Protein AF-A0AA38Q141-F1 (afdb_monomer_lite)

Organism: NCBI:txid2804962

Secondary structure (DSSP, 8-state):
--TT-TT-------GGGSSS---S---EEEEES-SSHHHHHHHHTTTTSS-S--SS--EEEEE--HHHHHHHHHHHHHTS-GGG---GGGGGS-PPPHHHHHHHH-S-HHHHHHHHHT--SSPPPP-SHHHHHSPPPP-SS--STTTSPPPPPP------TTTT------GGGSPPHHHHHHHHHHHHHHHHHHHHH---HHHHTS-GGGTS-HHHHHHHHHSTTT--SHHHHGGG--TTSTT-HHHHHHHHHHHHHHHHHHHTT--TTTT--S--TTHHHHHHHHHS---------------PPP--------PPPPP------PPPP-PPP---------------------

Structure (mmCIF, N/CA/C/O backbone):
data_AF-A0AA38Q141-F1
#
_entry.id   AF-A0AA38Q141-F1
#
loop_
_atom_site.group_PDB
_atom_site.id
_atom_site.type_symbol
_atom_site.label_atom_id
_atom_site.label_alt_id
_atom_site.label_comp_id
_atom_site.label_asym_id
_atom_site.label_entity_id
_atom_site.label_seq_id
_atom_site.pdbx_PDB_ins_code
_atom_site.Cartn_x
_atom_site.Cartn_y
_atom_site.Cartn_z
_atom_site.occupancy
_atom_site.B_iso_or_equiv
_atom_site.auth_seq_id
_atom_site.auth_comp_id
_atom_site.auth_asym_id
_atom_site.auth_atom_id
_atom_site.pdbx_PDB_model_num
ATOM 1 N N . MET A 1 1 ? 7.081 18.860 3.296 1.00 59.88 1 MET A N 1
ATOM 2 C CA . MET A 1 1 ? 6.853 18.190 4.596 1.00 59.88 1 MET A CA 1
ATOM 3 C C . MET A 1 1 ? 7.710 16.936 4.759 1.00 59.88 1 MET A C 1
ATOM 5 O O . MET A 1 1 ? 8.388 16.841 5.767 1.00 59.88 1 MET A O 1
ATOM 9 N N . PHE A 1 2 ? 7.751 16.024 3.779 1.00 71.12 2 PHE A N 1
ATOM 10 C CA . PHE A 1 2 ? 8.511 14.764 3.886 1.00 71.12 2 PHE A CA 1
ATOM 11 C C . PHE A 1 2 ? 10.041 14.909 3.833 1.00 71.12 2 PHE A C 1
ATOM 13 O O . PHE A 1 2 ? 10.730 14.247 4.592 1.00 71.12 2 PHE A O 1
ATOM 20 N N . VAL A 1 3 ? 10.573 15.820 3.007 1.00 75.12 3 VAL A N 1
ATOM 21 C CA . VAL A 1 3 ? 12.029 15.958 2.766 1.00 75.12 3 VAL A CA 1
ATOM 22 C C . VAL A 1 3 ? 12.849 16.235 4.038 1.00 75.12 3 VAL A C 1
ATOM 24 O O . VAL A 1 3 ? 13.997 15.818 4.117 1.00 75.12 3 VAL A O 1
ATOM 27 N N . ASN A 1 4 ? 12.259 16.894 5.041 1.00 76.25 4 ASN A N 1
ATOM 28 C CA . ASN A 1 4 ? 12.950 17.275 6.280 1.00 76.25 4 ASN A CA 1
ATOM 29 C C . ASN A 1 4 ? 12.487 16.463 7.500 1.00 76.25 4 ASN A C 1
ATOM 31 O O . ASN A 1 4 ? 12.814 16.827 8.627 1.00 76.25 4 ASN A O 1
ATOM 35 N N . ASN A 1 5 ? 11.677 15.418 7.305 1.00 76.44 5 ASN A N 1
ATOM 36 C CA . ASN A 1 5 ? 11.140 14.633 8.408 1.00 76.44 5 ASN A CA 1
ATOM 37 C C . ASN A 1 5 ? 11.958 13.353 8.599 1.00 76.44 5 ASN A C 1
ATOM 39 O O . ASN A 1 5 ? 11.706 12.352 7.935 1.00 76.44 5 ASN A O 1
ATOM 43 N N . THR A 1 6 ? 12.902 13.382 9.540 1.00 79.38 6 THR A N 1
ATOM 44 C CA . THR A 1 6 ? 13.715 12.214 9.919 1.00 79.38 6 THR A CA 1
ATOM 45 C C . THR A 1 6 ? 12.889 11.062 10.490 1.00 79.38 6 THR A C 1
ATOM 47 O O . THR A 1 6 ? 13.346 9.923 10.476 1.00 79.38 6 THR A O 1
ATOM 50 N N . ASP A 1 7 ? 11.670 11.339 10.963 1.00 76.50 7 ASP A N 1
ATOM 51 C CA . ASP A 1 7 ? 10.763 10.335 11.523 1.00 76.50 7 ASP A CA 1
ATOM 52 C C . ASP A 1 7 ? 9.964 9.607 10.417 1.00 76.50 7 ASP A C 1
ATOM 54 O O . ASP A 1 7 ? 9.313 8.597 10.683 1.00 76.50 7 ASP A O 1
ATOM 58 N N . CYS A 1 8 ? 9.991 10.094 9.167 1.00 78.56 8 CYS A N 1
ATOM 59 C CA . CYS A 1 8 ? 9.288 9.483 8.038 1.00 78.56 8 CYS A CA 1
ATOM 60 C C . CYS A 1 8 ? 10.265 8.742 7.120 1.00 78.56 8 CYS A C 1
ATOM 62 O O . CYS A 1 8 ? 10.932 9.344 6.284 1.00 78.56 8 CYS A O 1
ATOM 64 N N . GLN A 1 9 ? 10.319 7.419 7.268 1.00 85.75 9 GLN A N 1
ATOM 65 C CA . GLN A 1 9 ? 11.196 6.553 6.471 1.00 85.75 9 GLN A CA 1
ATOM 66 C C . GLN A 1 9 ? 10.533 6.038 5.186 1.00 85.75 9 GLN A C 1
ATOM 68 O O . GLN A 1 9 ? 11.222 5.727 4.221 1.00 85.75 9 GLN A O 1
ATOM 73 N N . ILE A 1 10 ? 9.200 5.926 5.168 1.00 90.38 10 ILE A N 1
ATOM 74 C CA . ILE A 1 10 ? 8.448 5.316 4.065 1.00 90.38 10 ILE A CA 1
ATOM 75 C C . ILE A 1 10 ? 7.313 6.247 3.649 1.00 90.38 10 ILE A C 1
ATOM 77 O O . ILE A 1 10 ? 6.470 6.623 4.465 1.00 90.38 10 ILE A O 1
ATOM 81 N N . LEU A 1 11 ? 7.266 6.566 2.355 1.00 89.81 11 LEU A N 1
ATOM 82 C CA . LEU A 1 11 ? 6.165 7.281 1.720 1.00 89.81 11 LEU A CA 1
ATOM 83 C C . LEU A 1 11 ? 5.392 6.317 0.820 1.00 89.81 11 LEU A C 1
ATOM 85 O O . LEU A 1 11 ? 5.905 5.854 -0.196 1.00 89.81 11 LEU A O 1
ATOM 89 N N . ILE A 1 12 ? 4.140 6.043 1.180 1.00 91.81 12 ILE A N 1
ATOM 90 C CA . ILE A 1 12 ? 3.216 5.280 0.338 1.00 91.81 12 ILE A CA 1
ATOM 91 C C . ILE A 1 12 ? 2.379 6.286 -0.441 1.00 91.81 12 ILE A C 1
ATOM 93 O O . ILE A 1 12 ? 1.756 7.168 0.151 1.00 91.81 12 ILE A O 1
ATOM 97 N N . SER A 1 13 ? 2.374 6.169 -1.765 1.00 90.62 13 SER A N 1
ATOM 98 C CA . SER A 1 13 ? 1.668 7.114 -2.624 1.00 90.62 13 SER A CA 1
ATOM 99 C C . SER A 1 13 ? 1.008 6.441 -3.816 1.00 90.62 13 SER A C 1
ATOM 101 O O . SER A 1 13 ? 1.425 5.369 -4.249 1.00 90.62 13 SER A O 1
ATOM 103 N N . THR A 1 14 ? -0.044 7.082 -4.319 1.00 89.75 14 THR A N 1
ATOM 104 C CA . THR A 1 14 ? -0.657 6.765 -5.609 1.00 89.75 14 THR A CA 1
ATOM 105 C C . THR A 1 14 ? -0.008 7.596 -6.715 1.00 89.75 14 THR A C 1
ATOM 107 O O . THR A 1 14 ? 0.845 8.454 -6.470 1.00 89.75 14 THR A O 1
ATOM 110 N N . ASP A 1 15 ? -0.477 7.390 -7.941 1.00 83.50 15 ASP A N 1
ATOM 111 C CA . ASP A 1 15 ? -0.057 8.084 -9.156 1.00 83.50 15 ASP A CA 1
ATOM 112 C C . ASP A 1 15 ? 0.011 9.610 -9.043 1.00 83.50 15 ASP A C 1
ATOM 114 O O . ASP A 1 15 ? 0.851 10.244 -9.679 1.00 83.50 15 ASP A O 1
ATOM 118 N N . ALA A 1 16 ? -0.807 10.197 -8.168 1.00 84.12 16 ALA A N 1
ATOM 119 C CA . ALA A 1 16 ? -0.845 11.633 -7.933 1.00 84.12 16 ALA A CA 1
ATOM 120 C C . ALA A 1 16 ? 0.499 12.219 -7.461 1.00 84.12 16 ALA A C 1
ATOM 122 O O . ALA A 1 16 ? 0.776 13.383 -7.738 1.00 84.12 16 ALA A O 1
ATOM 123 N N . LEU A 1 17 ? 1.347 11.438 -6.776 1.00 82.50 17 LEU A N 1
ATOM 124 C CA . LEU A 1 17 ? 2.661 11.909 -6.317 1.00 82.50 17 LEU A CA 1
ATOM 125 C C . LEU A 1 17 ? 3.823 11.490 -7.231 1.00 82.50 17 LEU A C 1
ATOM 127 O O . LEU A 1 17 ? 4.957 11.894 -6.959 1.00 82.50 17 LEU A O 1
ATOM 131 N N . LYS A 1 18 ? 3.562 10.748 -8.323 1.00 76.56 18 LYS A N 1
ATOM 132 C CA . LYS A 1 18 ? 4.593 10.317 -9.291 1.00 76.56 18 LYS A CA 1
ATOM 133 C C . LYS A 1 18 ? 5.248 11.490 -10.022 1.00 76.56 18 LYS A C 1
ATOM 135 O O . LYS A 1 18 ? 6.416 11.404 -10.410 1.00 76.56 18 LYS A O 1
ATOM 140 N N . VAL A 1 19 ? 4.507 12.578 -10.233 1.00 81.31 19 VAL A N 1
ATOM 141 C CA . VAL A 1 19 ? 4.944 13.764 -10.982 1.00 81.31 19 VAL A CA 1
ATOM 142 C C . VAL A 1 19 ? 5.080 14.976 -10.060 1.00 81.31 19 VAL A C 1
ATOM 144 O O . VAL A 1 19 ? 4.339 15.127 -9.097 1.00 81.31 19 VAL A O 1
ATOM 147 N N . GLY A 1 20 ? 6.061 15.840 -10.331 1.00 83.38 20 GLY A N 1
ATOM 148 C CA . GLY A 1 20 ? 6.248 17.102 -9.600 1.00 83.38 20 GLY A CA 1
ATOM 149 C C . GLY A 1 20 ? 6.970 17.012 -8.250 1.00 83.38 20 GLY A C 1
ATOM 150 O O . GLY A 1 20 ? 7.357 18.050 -7.723 1.00 83.38 20 GLY A O 1
ATOM 151 N N . ASN A 1 21 ? 7.227 15.812 -7.720 1.00 85.88 21 ASN A N 1
ATOM 152 C CA . ASN A 1 21 ? 8.019 15.639 -6.500 1.00 85.88 21 ASN A CA 1
ATOM 153 C C . ASN A 1 21 ? 9.457 15.219 -6.822 1.00 85.88 21 ASN A C 1
ATOM 155 O O . ASN A 1 21 ? 9.693 14.256 -7.558 1.00 85.88 21 ASN A O 1
ATOM 159 N N . ASP A 1 22 ? 10.419 15.944 -6.256 1.00 86.56 22 ASP A N 1
ATOM 160 C CA . ASP A 1 22 ? 11.843 15.633 -6.348 1.00 86.56 22 ASP A CA 1
ATOM 161 C C . ASP A 1 22 ? 12.394 15.329 -4.953 1.00 86.56 22 ASP A C 1
ATOM 163 O O . ASP A 1 22 ? 12.720 16.229 -4.176 1.00 86.56 22 ASP A O 1
ATOM 167 N N . PHE A 1 23 ? 12.437 14.042 -4.613 1.00 87.69 23 PHE A N 1
ATOM 168 C CA . PHE A 1 23 ? 13.005 13.574 -3.356 1.00 87.69 23 PHE A CA 1
ATOM 169 C C . PHE A 1 23 ? 14.499 13.289 -3.563 1.00 87.69 23 PHE A C 1
ATOM 171 O O . PHE A 1 23 ? 14.845 12.415 -4.356 1.00 87.69 23 PHE A O 1
ATOM 178 N N . PRO A 1 24 ? 15.400 14.020 -2.885 1.00 82.44 24 PRO A N 1
ATOM 179 C CA . PRO A 1 24 ? 16.832 13.939 -3.164 1.00 82.44 24 PRO A CA 1
ATOM 180 C C . PRO A 1 24 ? 17.485 12.621 -2.724 1.00 82.44 24 PRO A C 1
ATOM 182 O O . PRO A 1 24 ? 18.451 12.186 -3.346 1.00 82.44 24 PRO A O 1
ATOM 185 N N . ASN A 1 25 ? 16.956 12.002 -1.667 1.00 85.69 25 ASN A N 1
ATOM 186 C CA . ASN A 1 25 ? 17.578 10.890 -0.947 1.00 85.69 25 ASN A CA 1
ATOM 187 C C . ASN A 1 25 ? 16.616 9.696 -0.902 1.00 85.69 25 ASN A C 1
ATOM 189 O O . ASN A 1 25 ? 16.115 9.336 0.159 1.00 85.69 25 ASN A O 1
ATOM 193 N N . VAL A 1 26 ? 16.273 9.157 -2.071 1.00 90.81 26 VAL A N 1
ATOM 194 C CA . VAL A 1 26 ? 15.462 7.937 -2.169 1.00 90.81 26 VAL A CA 1
ATOM 195 C C . VAL A 1 26 ? 16.393 6.774 -2.457 1.00 90.81 26 VAL A C 1
ATOM 197 O O . VAL A 1 26 ? 16.977 6.716 -3.540 1.00 90.81 26 VAL A O 1
ATOM 200 N N . ASP A 1 27 ? 16.520 5.866 -1.495 1.00 91.69 27 ASP A N 1
ATOM 201 C CA . ASP A 1 27 ? 17.303 4.642 -1.661 1.00 91.69 27 ASP A CA 1
ATOM 202 C C . ASP A 1 27 ? 16.502 3.597 -2.437 1.00 91.69 27 ASP A C 1
ATOM 204 O O . ASP A 1 27 ? 16.951 3.108 -3.468 1.00 91.69 27 ASP A O 1
ATOM 208 N N . ASP A 1 28 ? 15.274 3.322 -1.999 1.00 93.56 28 ASP A N 1
ATOM 209 C CA . ASP A 1 28 ? 14.426 2.290 -2.586 1.00 93.56 28 ASP A CA 1
ATOM 210 C C . ASP A 1 28 ? 13.121 2.877 -3.128 1.00 93.56 28 ASP A C 1
ATOM 212 O O . ASP A 1 28 ? 12.386 3.578 -2.428 1.00 93.56 28 ASP A O 1
ATOM 216 N N . VAL A 1 29 ? 12.788 2.525 -4.369 1.00 95.12 29 VAL A N 1
ATOM 217 C CA . VAL A 1 29 ? 11.457 2.736 -4.944 1.00 95.12 29 VAL A CA 1
ATOM 218 C C . VAL A 1 29 ? 10.780 1.386 -5.109 1.00 95.12 29 VAL A C 1
ATOM 220 O O . VAL A 1 29 ? 11.260 0.529 -5.847 1.00 95.12 29 VAL A O 1
ATOM 223 N N . ILE A 1 30 ? 9.638 1.207 -4.449 1.00 96.31 30 ILE A N 1
ATOM 224 C CA . ILE A 1 30 ? 8.818 0.001 -4.571 1.00 96.31 30 ILE A CA 1
ATOM 225 C C . ILE A 1 30 ? 7.622 0.305 -5.470 1.00 96.31 30 ILE A C 1
ATOM 227 O O . ILE A 1 30 ? 6.795 1.156 -5.146 1.00 96.31 30 ILE A O 1
ATOM 231 N N . ILE A 1 31 ? 7.519 -0.414 -6.587 1.00 96.00 31 ILE A N 1
ATOM 232 C CA . ILE A 1 31 ? 6.462 -0.247 -7.585 1.00 96.00 31 ILE A CA 1
ATOM 233 C C . ILE A 1 31 ? 5.564 -1.482 -7.550 1.00 96.00 31 ILE A C 1
ATOM 235 O O . ILE A 1 31 ? 6.003 -2.609 -7.797 1.00 96.00 31 ILE A O 1
ATOM 239 N N . LEU A 1 32 ? 4.288 -1.272 -7.232 1.00 95.00 32 LEU A N 1
ATOM 240 C CA . LEU A 1 32 ? 3.290 -2.336 -7.184 1.00 95.00 32 LEU A CA 1
ATOM 241 C C . LEU A 1 32 ? 2.513 -2.363 -8.499 1.00 95.00 32 LEU A C 1
ATOM 243 O O . LEU A 1 32 ? 1.787 -1.419 -8.790 1.00 95.00 32 LEU A O 1
ATOM 247 N N . ASN A 1 33 ? 2.631 -3.460 -9.254 1.00 90.50 33 ASN A N 1
ATOM 248 C CA . ASN A 1 33 ? 1.905 -3.684 -10.510 1.00 90.50 33 ASN A CA 1
ATOM 249 C C . ASN A 1 33 ? 1.995 -2.510 -11.516 1.00 90.50 33 ASN A C 1
ATOM 251 O O . ASN A 1 33 ? 0.957 -1.949 -11.866 1.00 90.50 33 ASN A O 1
ATOM 255 N N . PRO A 1 34 ? 3.197 -2.139 -11.998 1.00 94.25 34 PRO A N 1
ATOM 256 C CA . PRO A 1 34 ? 3.325 -1.110 -13.032 1.00 94.25 34 PRO A CA 1
ATOM 257 C C . PRO A 1 34 ? 2.523 -1.476 -14.289 1.00 94.25 34 PRO A C 1
ATOM 259 O O . PRO A 1 34 ? 2.480 -2.644 -14.688 1.00 94.25 34 PRO A O 1
ATOM 262 N N . GLU A 1 35 ? 1.887 -0.480 -14.908 1.00 92.31 35 GLU A N 1
ATOM 263 C CA . GLU A 1 35 ? 1.029 -0.679 -16.083 1.00 92.31 35 GLU A CA 1
ATOM 264 C C . GLU A 1 35 ? 1.830 -0.660 -17.389 1.00 92.31 35 GLU A C 1
ATOM 266 O O . GLU A 1 35 ? 1.487 -1.359 -18.348 1.00 92.31 35 GLU A O 1
ATOM 271 N N . SER A 1 36 ? 2.922 0.108 -17.413 1.00 94.62 36 SER A N 1
ATOM 272 C CA . SER A 1 36 ? 3.773 0.299 -18.583 1.00 94.62 36 SER A CA 1
ATOM 273 C C . SER A 1 36 ? 5.275 0.223 -18.256 1.00 94.62 36 SER A C 1
ATOM 275 O O . SER A 1 36 ? 5.682 0.427 -17.110 1.00 94.62 36 SER A O 1
ATOM 277 N N . PRO A 1 37 ? 6.139 -0.023 -19.257 1.00 96.62 37 PRO A N 1
ATOM 278 C CA . PRO A 1 37 ? 7.589 0.121 -19.103 1.00 96.62 37 PRO A CA 1
ATOM 279 C C . PRO A 1 37 ? 8.012 1.535 -18.688 1.00 96.62 37 PRO A C 1
ATOM 281 O O . PRO A 1 37 ? 8.980 1.706 -17.949 1.00 96.62 37 PRO A O 1
ATOM 284 N N . GLU A 1 38 ? 7.270 2.552 -19.129 1.00 95.44 38 GLU A N 1
ATOM 285 C CA . GLU A 1 38 ? 7.546 3.943 -18.777 1.00 95.44 38 GLU A CA 1
ATOM 286 C C . GLU A 1 38 ? 7.259 4.233 -17.304 1.00 95.44 38 GLU A C 1
ATOM 288 O O . GLU A 1 38 ? 8.041 4.928 -16.665 1.00 95.44 38 GLU A O 1
ATOM 293 N N . ASP A 1 39 ? 6.223 3.622 -16.722 1.00 93.62 39 ASP A N 1
ATOM 294 C CA . ASP A 1 39 ? 5.985 3.669 -15.276 1.00 93.62 39 ASP A CA 1
ATOM 295 C C . ASP A 1 39 ? 7.186 3.131 -14.491 1.00 93.62 39 ASP A C 1
ATOM 297 O O . ASP A 1 39 ? 7.620 3.748 -13.515 1.00 93.62 39 ASP A O 1
ATOM 301 N N . VAL A 1 40 ? 7.743 1.994 -14.928 1.00 95.75 40 VAL A N 1
ATOM 302 C CA . VAL A 1 40 ? 8.928 1.383 -14.306 1.00 95.75 40 VAL A CA 1
ATOM 303 C C . VAL A 1 40 ? 10.113 2.341 -14.367 1.00 95.75 40 VAL A C 1
ATOM 305 O O . VAL A 1 40 ? 10.765 2.571 -13.348 1.00 95.75 40 VAL A O 1
ATOM 308 N N . LEU A 1 41 ? 10.367 2.934 -15.535 1.00 94.75 41 LEU A N 1
ATOM 309 C CA . LEU A 1 41 ? 11.485 3.850 -15.739 1.00 94.75 41 LEU A CA 1
ATOM 310 C C . LEU A 1 41 ? 11.304 5.161 -14.957 1.00 94.75 41 LEU A C 1
ATOM 312 O O . LEU A 1 41 ? 12.207 5.593 -14.241 1.00 94.75 41 LEU A O 1
ATOM 316 N N . GLN A 1 42 ? 10.131 5.784 -15.052 1.00 92.50 42 GLN A N 1
ATOM 317 C CA . GLN A 1 42 ? 9.842 7.084 -14.453 1.00 92.50 42 GLN A CA 1
ATOM 318 C C . GLN A 1 42 ? 9.809 7.019 -12.922 1.00 92.50 42 GLN A C 1
ATOM 320 O O . GLN A 1 42 ? 10.313 7.930 -12.257 1.00 92.50 42 GLN A O 1
ATOM 325 N N . MET A 1 43 ? 9.217 5.963 -12.353 1.00 94.12 43 MET A N 1
ATOM 326 C CA . MET A 1 43 ? 9.208 5.760 -10.904 1.00 94.12 43 MET A CA 1
ATOM 327 C C . MET A 1 43 ? 10.553 5.240 -10.408 1.00 94.12 43 MET A C 1
ATOM 329 O O . MET A 1 43 ? 11.080 5.782 -9.440 1.00 94.12 43 MET A O 1
ATOM 333 N N . GLY A 1 44 ? 11.150 4.256 -11.083 1.00 94.62 44 GLY A N 1
ATOM 334 C CA . GLY A 1 44 ? 12.454 3.707 -10.710 1.00 94.62 44 GLY A CA 1
ATOM 335 C C . GLY A 1 44 ? 13.561 4.763 -10.722 1.00 94.62 44 GLY A C 1
ATOM 336 O O . GLY A 1 44 ? 14.346 4.839 -9.781 1.00 94.62 44 GLY A O 1
ATOM 337 N N . GLY A 1 45 ? 13.546 5.672 -11.704 1.00 92.69 45 GLY A N 1
ATOM 338 C CA . GLY A 1 45 ? 14.464 6.814 -11.809 1.00 92.69 45 GLY A CA 1
ATOM 339 C C . GLY A 1 45 ? 14.278 7.909 -10.746 1.00 92.69 45 GLY A C 1
ATOM 340 O O . GLY A 1 45 ? 14.873 8.990 -10.837 1.00 92.69 45 GLY A O 1
ATOM 341 N N . ARG A 1 46 ? 13.419 7.690 -9.743 1.00 91.56 46 ARG A N 1
ATOM 342 C CA . ARG A 1 46 ? 13.366 8.520 -8.531 1.00 91.56 46 ARG A CA 1
ATOM 343 C C . ARG A 1 46 ? 14.404 8.090 -7.500 1.00 91.56 46 ARG A C 1
ATOM 345 O O . ARG A 1 46 ? 14.824 8.938 -6.717 1.00 91.56 46 ARG A O 1
ATOM 352 N N . ALA A 1 47 ? 14.831 6.829 -7.518 1.00 92.88 47 ALA A N 1
ATOM 353 C CA . ALA A 1 47 ? 15.898 6.353 -6.653 1.00 92.88 47 ALA A CA 1
ATOM 354 C C . ALA A 1 47 ? 17.241 6.984 -7.069 1.00 92.88 47 ALA A C 1
ATOM 356 O O . ALA A 1 47 ? 17.523 7.126 -8.258 1.00 92.88 47 ALA A O 1
ATOM 357 N N . GLY A 1 48 ? 18.077 7.366 -6.102 1.00 89.12 48 GLY A N 1
ATOM 358 C CA . GLY A 1 48 ? 19.483 7.687 -6.371 1.00 89.12 48 GLY A CA 1
ATOM 359 C C . GLY A 1 48 ? 19.797 9.031 -7.033 1.00 89.12 48 GLY A C 1
ATOM 360 O O . GLY A 1 48 ? 20.877 9.178 -7.593 1.00 89.12 48 GLY A O 1
ATOM 361 N N . ARG A 1 49 ? 18.903 10.028 -6.992 1.00 87.06 49 ARG A N 1
ATOM 362 C CA . ARG A 1 49 ? 19.107 11.296 -7.726 1.00 87.06 49 ARG A CA 1
ATOM 363 C C . ARG A 1 49 ? 20.281 12.157 -7.252 1.00 87.06 49 ARG A C 1
ATOM 365 O O . ARG A 1 49 ? 20.878 12.835 -8.083 1.00 87.06 49 ARG A O 1
ATOM 372 N N . LYS A 1 50 ? 20.575 12.208 -5.944 1.00 77.81 50 LYS A N 1
ATOM 373 C CA . LYS A 1 50 ? 21.593 13.133 -5.394 1.00 77.81 50 LYS A CA 1
ATOM 374 C C . LYS A 1 50 ? 22.788 12.482 -4.705 1.00 77.81 50 LYS A C 1
ATOM 376 O O . LYS A 1 50 ? 23.730 13.206 -4.389 1.00 77.81 50 LYS A O 1
ATOM 381 N N . GLN A 1 51 ? 22.782 11.174 -4.452 1.00 67.12 51 GLN A N 1
ATOM 382 C CA . GLN A 1 51 ? 23.881 10.531 -3.729 1.00 67.12 51 GLN A CA 1
ATOM 383 C C . GLN A 1 51 ? 24.811 9.744 -4.658 1.00 67.12 51 GLN A C 1
ATOM 385 O O . GLN A 1 51 ? 24.335 8.898 -5.416 1.00 67.12 51 GLN A O 1
ATOM 390 N N . PRO A 1 52 ? 26.138 9.962 -4.569 1.00 60.47 52 PRO A N 1
ATOM 391 C CA . PRO A 1 52 ? 27.106 9.051 -5.153 1.00 60.47 52 PRO A CA 1
ATOM 392 C C . PRO A 1 52 ? 27.092 7.744 -4.349 1.00 60.47 52 PRO A C 1
ATOM 394 O O . PRO A 1 52 ? 27.629 7.672 -3.250 1.00 60.47 52 PRO A O 1
ATOM 397 N N . TYR A 1 53 ? 26.421 6.741 -4.913 1.00 64.88 53 TYR A N 1
ATOM 398 C CA . TYR A 1 53 ? 26.571 5.301 -4.674 1.00 64.88 53 TYR A CA 1
ATOM 399 C C . TYR A 1 53 ? 26.878 4.882 -3.224 1.00 64.88 53 TYR A C 1
ATOM 401 O O . TYR A 1 53 ? 28.021 4.594 -2.865 1.00 64.88 53 TYR A O 1
ATOM 409 N N . SER A 1 54 ? 25.835 4.758 -2.403 1.00 65.69 54 SER A N 1
ATOM 410 C CA . SER A 1 54 ? 25.858 3.872 -1.235 1.00 65.69 54 SER A CA 1
ATOM 411 C C . SER A 1 54 ? 26.060 2.411 -1.681 1.00 65.69 54 SER A C 1
ATOM 413 O O . SER A 1 54 ? 25.807 2.056 -2.833 1.00 65.69 54 SER A O 1
ATOM 415 N N . ASN A 1 55 ? 26.570 1.547 -0.795 1.00 72.94 55 ASN A N 1
ATOM 416 C CA . ASN A 1 55 ? 26.559 0.095 -0.997 1.00 72.94 55 ASN A CA 1
ATOM 417 C C . ASN A 1 55 ? 25.671 -0.546 0.087 1.00 72.94 55 ASN A C 1
ATOM 419 O O . ASN A 1 55 ? 26.064 -0.502 1.256 1.00 72.94 55 ASN A O 1
ATOM 423 N N . PRO A 1 56 ? 24.514 -1.140 -0.264 1.00 78.38 56 PRO A N 1
ATOM 424 C CA . PRO A 1 56 ? 23.976 -1.278 -1.621 1.00 78.38 56 PRO A CA 1
ATOM 425 C C . PRO A 1 56 ? 23.523 0.068 -2.204 1.00 78.38 56 PRO A C 1
ATOM 427 O O . PRO A 1 56 ? 23.132 0.966 -1.465 1.00 78.38 56 PRO A O 1
ATOM 430 N N . GLY A 1 57 ? 23.619 0.196 -3.530 1.00 85.75 57 GLY A N 1
ATOM 431 C CA . GLY A 1 57 ? 23.173 1.392 -4.245 1.00 85.75 57 GLY A CA 1
ATOM 432 C C . GLY A 1 57 ? 21.649 1.505 -4.294 1.00 85.75 57 GLY A C 1
ATOM 433 O O . GLY A 1 57 ? 20.958 0.575 -3.876 1.00 85.75 57 GLY A O 1
ATOM 434 N N . PRO A 1 58 ? 21.123 2.616 -4.835 1.00 91.88 58 PRO A N 1
ATOM 435 C CA . PRO A 1 58 ? 19.688 2.832 -4.980 1.00 91.88 58 PRO A CA 1
ATOM 436 C C . PRO A 1 58 ? 19.026 1.725 -5.815 1.00 91.88 58 PRO A C 1
ATOM 438 O O . PRO A 1 58 ? 19.617 1.233 -6.782 1.00 91.88 58 PRO A O 1
ATOM 441 N N . ARG A 1 59 ? 17.796 1.334 -5.462 1.00 93.31 59 ARG A N 1
ATOM 442 C CA . ARG A 1 59 ? 17.073 0.214 -6.086 1.00 93.31 59 ARG A CA 1
ATOM 443 C C . ARG A 1 59 ? 15.671 0.605 -6.534 1.00 93.31 59 ARG A C 1
ATOM 445 O O . ARG A 1 59 ? 14.958 1.354 -5.870 1.00 93.31 59 ARG A O 1
ATOM 452 N N . ALA A 1 60 ? 15.243 -0.003 -7.635 1.00 95.44 60 ALA A N 1
ATOM 453 C CA . ALA A 1 60 ? 13.857 -0.013 -8.081 1.00 95.44 60 ALA A CA 1
ATOM 454 C C . ALA A 1 60 ? 13.328 -1.452 -8.013 1.00 95.44 60 ALA A C 1
ATOM 456 O O . ALA A 1 60 ? 13.794 -2.327 -8.740 1.00 95.44 60 ALA A O 1
ATOM 457 N N . ILE A 1 61 ? 12.365 -1.701 -7.127 1.00 95.94 61 ILE A N 1
ATOM 458 C CA . ILE A 1 61 ? 11.814 -3.029 -6.847 1.00 95.94 61 ILE A CA 1
ATOM 459 C C . ILE A 1 61 ? 10.394 -3.089 -7.403 1.00 95.94 61 ILE A C 1
ATOM 461 O O . ILE A 1 61 ? 9.486 -2.432 -6.893 1.00 95.94 61 ILE A O 1
ATOM 465 N N . CYS A 1 62 ? 10.190 -3.891 -8.445 1.00 96.19 62 CYS A N 1
ATOM 466 C CA . CYS A 1 62 ? 8.879 -4.089 -9.059 1.00 96.19 62 CYS A CA 1
ATOM 467 C C . CYS A 1 62 ? 8.262 -5.411 -8.596 1.00 96.19 62 CYS A C 1
ATOM 469 O O . CYS A 1 62 ? 8.840 -6.475 -8.816 1.00 96.19 62 CYS A O 1
ATOM 471 N N . TYR A 1 63 ? 7.065 -5.357 -8.010 1.00 95.56 63 TYR A N 1
ATOM 472 C CA . TYR A 1 63 ? 6.315 -6.556 -7.637 1.00 95.56 63 TYR A CA 1
ATOM 473 C C . TYR A 1 63 ? 5.257 -6.900 -8.682 1.00 95.56 63 TYR A C 1
ATOM 475 O O . TYR A 1 63 ? 4.405 -6.077 -9.027 1.00 95.56 63 TYR A O 1
ATOM 483 N N . TYR A 1 64 ? 5.278 -8.161 -9.116 1.00 94.06 64 TYR A N 1
ATOM 484 C CA . TYR A 1 64 ? 4.316 -8.738 -10.049 1.00 94.06 64 TYR A CA 1
ATOM 485 C C . TYR A 1 64 ? 3.614 -9.941 -9.426 1.00 94.06 64 TYR A C 1
ATOM 487 O O . TYR A 1 64 ? 4.231 -10.794 -8.787 1.00 94.06 64 TYR A O 1
ATOM 495 N N . THR A 1 65 ? 2.305 -10.041 -9.639 1.00 93.75 65 THR A N 1
ATOM 496 C CA . THR A 1 65 ? 1.537 -11.215 -9.208 1.00 93.75 65 THR A CA 1
ATOM 497 C C . THR A 1 65 ? 1.727 -12.396 -10.167 1.00 93.75 65 THR A C 1
ATOM 499 O O . THR A 1 65 ? 2.071 -12.229 -11.339 1.00 93.75 65 THR A O 1
ATOM 502 N N . GLN A 1 66 ? 1.425 -13.617 -9.711 1.00 93.75 66 GLN A N 1
ATOM 503 C CA . GLN A 1 66 ? 1.460 -14.802 -10.581 1.00 93.75 66 GLN A CA 1
ATOM 504 C C . GLN A 1 66 ? 0.485 -14.699 -11.765 1.00 93.75 66 GLN A C 1
ATOM 506 O O . GLN A 1 66 ? 0.773 -15.223 -12.841 1.00 93.75 66 GLN A O 1
ATOM 511 N N . SER A 1 67 ? -0.666 -14.039 -11.593 1.00 92.69 67 SER A N 1
ATOM 512 C CA . SER A 1 67 ? -1.595 -13.783 -12.700 1.00 92.69 67 SER A CA 1
ATOM 513 C C . SER A 1 67 ? -0.994 -12.808 -13.711 1.00 92.69 67 SER A C 1
ATOM 515 O O . SER A 1 67 ? -1.125 -13.050 -14.909 1.00 92.69 67 SER A O 1
ATOM 517 N N . THR A 1 68 ? -0.264 -11.784 -13.257 1.00 94.25 68 THR A N 1
ATOM 518 C CA . THR A 1 68 ? 0.491 -10.873 -14.132 1.00 94.25 68 THR A CA 1
ATOM 519 C C . THR A 1 68 ? 1.511 -11.637 -14.983 1.00 94.25 68 THR A C 1
ATOM 521 O O . THR A 1 68 ? 1.538 -11.456 -16.198 1.00 94.25 68 THR A O 1
ATOM 524 N N . MET A 1 69 ? 2.271 -12.563 -14.387 1.00 95.62 69 MET A N 1
ATOM 525 C CA . MET A 1 69 ? 3.239 -13.400 -15.117 1.00 95.62 69 MET A CA 1
ATOM 526 C C . MET A 1 69 ? 2.565 -14.297 -16.169 1.00 95.62 69 MET A C 1
ATOM 528 O O . MET A 1 69 ? 3.036 -14.410 -17.300 1.00 95.62 69 MET A O 1
ATOM 532 N N . LYS A 1 70 ? 1.439 -14.940 -15.826 1.00 95.06 70 LYS A N 1
ATOM 533 C CA . LYS A 1 70 ? 0.676 -15.778 -16.773 1.00 95.06 70 LYS A CA 1
ATOM 534 C C . LYS A 1 70 ? 0.128 -14.960 -17.941 1.00 95.06 70 LYS A C 1
ATOM 536 O O . LYS A 1 70 ? 0.177 -15.409 -19.086 1.00 95.06 70 LYS A O 1
ATOM 541 N N . ARG A 1 71 ? -0.361 -13.752 -17.654 1.00 92.88 71 ARG A N 1
ATOM 542 C CA . ARG A 1 71 ? -0.853 -12.829 -18.676 1.00 92.88 71 ARG A CA 1
ATOM 543 C C . ARG A 1 71 ? 0.266 -12.377 -19.608 1.00 92.88 71 ARG A C 1
ATOM 545 O O . ARG A 1 71 ? 0.069 -12.435 -20.813 1.00 92.88 71 ARG A O 1
ATOM 552 N N . ALA A 1 72 ? 1.443 -12.039 -19.083 1.00 95.62 72 ALA A N 1
ATOM 553 C CA . ALA A 1 72 ? 2.597 -11.683 -19.910 1.00 95.62 72 ALA A CA 1
ATOM 554 C C . ALA A 1 72 ? 2.941 -12.794 -20.917 1.00 95.62 72 ALA A C 1
ATOM 556 O O . ALA A 1 72 ? 3.095 -12.519 -22.105 1.00 95.62 72 ALA A O 1
ATOM 557 N N . ASN A 1 73 ? 2.951 -14.058 -20.476 1.00 96.50 73 ASN A N 1
ATOM 558 C CA . ASN A 1 73 ? 3.177 -15.194 -21.379 1.00 96.50 73 ASN A CA 1
ATOM 559 C C . ASN A 1 73 ? 2.088 -15.277 -22.460 1.00 96.50 73 ASN A C 1
ATOM 561 O O . ASN A 1 73 ? 2.392 -15.387 -23.642 1.00 96.50 73 ASN A O 1
ATOM 565 N N . THR A 1 74 ? 0.822 -15.127 -22.062 1.00 94.31 74 THR A N 1
ATOM 566 C CA . THR A 1 74 ? -0.331 -15.177 -22.977 1.00 94.31 74 THR A CA 1
ATOM 567 C C . THR A 1 74 ? -0.278 -14.072 -24.042 1.00 94.31 74 THR A C 1
ATOM 569 O O . THR A 1 74 ? -0.602 -14.313 -25.205 1.00 94.31 74 THR A O 1
ATOM 572 N N . VAL A 1 75 ? 0.136 -12.858 -23.665 1.00 93.75 75 VAL A N 1
ATOM 573 C CA . VAL A 1 75 ? 0.280 -11.712 -24.580 1.00 93.75 75 VAL A CA 1
ATOM 574 C C . VAL A 1 75 ? 1.377 -11.981 -25.616 1.00 93.75 75 VAL A C 1
ATOM 576 O O . VAL A 1 75 ? 1.168 -11.732 -26.806 1.00 93.75 75 VAL A O 1
ATOM 579 N N . LEU A 1 76 ? 2.521 -12.536 -25.194 1.00 95.25 76 LEU A N 1
ATOM 580 C CA . LEU A 1 76 ? 3.621 -12.863 -26.107 1.00 95.25 76 LEU A CA 1
ATOM 581 C C . LEU A 1 76 ? 3.301 -14.049 -27.027 1.00 95.25 76 LEU A C 1
ATOM 583 O O . LEU A 1 76 ? 3.640 -13.996 -28.207 1.00 95.25 76 LEU A O 1
ATOM 587 N N . GLU A 1 77 ? 2.623 -15.084 -26.526 1.00 95.00 77 GLU A N 1
ATOM 588 C CA . GLU A 1 77 ? 2.227 -16.258 -27.320 1.00 95.00 77 GLU A CA 1
ATOM 589 C C . GLU A 1 77 ? 1.206 -15.906 -28.409 1.00 95.00 77 GLU A C 1
ATOM 591 O O . GLU A 1 77 ? 1.301 -16.388 -29.539 1.00 95.00 77 GLU A O 1
ATOM 596 N N . ASN A 1 78 ? 0.239 -15.041 -28.094 1.00 91.31 78 ASN A N 1
ATOM 597 C CA . ASN A 1 78 ? -0.822 -14.675 -29.032 1.00 91.31 78 ASN A CA 1
ATOM 598 C C . ASN A 1 78 ? -0.417 -13.569 -30.017 1.00 91.31 78 ASN A C 1
ATOM 600 O O . ASN A 1 78 ? -1.102 -13.377 -31.026 1.00 91.31 78 ASN A O 1
ATOM 604 N N . GLY A 1 79 ? 0.657 -12.823 -29.730 1.00 81.12 79 GLY A N 1
ATOM 605 C CA . GLY A 1 79 ? 1.179 -11.755 -30.591 1.00 81.12 79 GLY A CA 1
ATOM 606 C C . GLY A 1 79 ? 0.183 -10.625 -30.878 1.00 81.12 79 GLY A C 1
ATOM 607 O O . GLY A 1 79 ? 0.341 -9.902 -31.862 1.00 81.12 79 GLY A O 1
ATOM 608 N N . LYS A 1 80 ? -0.871 -10.492 -30.066 1.00 76.44 80 LYS A N 1
ATOM 609 C CA . LYS A 1 80 ? -1.906 -9.465 -30.195 1.00 76.44 80 LYS A CA 1
ATOM 610 C C . LYS A 1 80 ? -2.022 -8.722 -28.878 1.00 76.44 80 LYS A C 1
ATOM 612 O O . LYS A 1 80 ? -2.204 -9.350 -27.838 1.00 76.44 80 LYS A O 1
ATOM 617 N N . ASP A 1 81 ? -1.970 -7.397 -28.948 1.00 71.94 81 ASP A N 1
ATOM 618 C CA . ASP A 1 81 ? -2.319 -6.560 -27.807 1.00 71.94 81 ASP A CA 1
ATOM 619 C C . ASP A 1 81 ? -3.763 -6.852 -27.374 1.00 71.94 81 ASP A C 1
ATOM 621 O O . ASP A 1 81 ? -4.670 -6.988 -28.204 1.00 71.94 81 ASP A O 1
ATOM 625 N N . GLU A 1 82 ? -4.004 -6.885 -26.061 1.00 71.00 82 GLU A N 1
ATOM 626 C CA . GLU A 1 82 ? -5.339 -7.100 -25.478 1.00 71.00 82 GLU A CA 1
ATOM 627 C C . GLU A 1 82 ? -6.341 -5.979 -25.831 1.00 71.00 82 GLU A C 1
ATOM 629 O O . GLU A 1 82 ? -7.527 -6.067 -25.502 1.00 71.00 82 GLU A O 1
ATOM 634 N N . GLN A 1 83 ? -5.896 -4.926 -26.531 1.00 64.69 83 GLN A N 1
ATOM 635 C CA . GLN A 1 83 ? -6.683 -3.741 -26.868 1.00 64.69 83 GLN A CA 1
ATOM 636 C C . GLN A 1 83 ? -7.975 -4.042 -27.642 1.00 64.69 83 GLN A C 1
ATOM 638 O O . GLN A 1 83 ? -8.942 -3.303 -27.459 1.00 64.69 83 GLN A O 1
ATOM 643 N N . ASN A 1 84 ? -8.017 -5.124 -28.429 1.00 61.50 84 ASN A N 1
ATOM 644 C CA . ASN A 1 84 ? -9.162 -5.467 -29.284 1.00 61.50 84 ASN A CA 1
ATOM 645 C C . ASN A 1 84 ? -10.118 -6.514 -28.693 1.00 61.50 84 ASN A C 1
ATOM 647 O O . ASN A 1 84 ? -11.083 -6.892 -29.357 1.00 61.50 84 ASN A O 1
ATOM 651 N N . SER A 1 85 ? -9.882 -6.999 -27.470 1.00 62.72 85 SER A N 1
ATOM 652 C CA . SER A 1 85 ? -10.862 -7.862 -26.808 1.00 62.72 85 SER A CA 1
ATOM 653 C C . SER A 1 85 ? -11.997 -6.994 -26.252 1.00 62.72 85 SER A C 1
ATOM 655 O O . SER A 1 85 ? -11.833 -6.250 -25.290 1.00 62.72 85 SER A O 1
ATOM 657 N N . SER A 1 86 ? -13.166 -7.044 -26.891 1.00 63.84 86 SER A N 1
ATOM 658 C CA . SER A 1 86 ? -14.382 -6.351 -26.439 1.00 63.84 86 SER A CA 1
ATOM 659 C C . SER A 1 86 ? -15.027 -7.003 -25.207 1.00 63.84 86 SER A C 1
ATOM 661 O O . SER A 1 86 ? -16.141 -6.637 -24.833 1.00 63.84 86 SER A O 1
ATOM 663 N N . ASP A 1 87 ? -14.359 -7.975 -24.580 1.00 68.25 87 ASP A N 1
ATOM 664 C CA . ASP A 1 87 ? -14.859 -8.652 -23.391 1.00 68.25 87 ASP A CA 1
ATOM 665 C C . ASP A 1 87 ? -14.811 -7.703 -22.189 1.00 68.25 87 ASP A C 1
ATOM 667 O O . ASP A 1 87 ? -13.788 -7.519 -21.526 1.00 68.25 87 ASP A O 1
ATOM 671 N N . GLN A 1 88 ? -15.969 -7.117 -21.880 1.00 62.16 88 GLN A N 1
ATOM 672 C CA . GLN A 1 88 ? -16.177 -6.178 -20.770 1.00 62.16 88 GLN A CA 1
ATOM 673 C C . GLN A 1 88 ? -15.766 -6.743 -19.393 1.00 62.16 88 GLN A C 1
ATOM 675 O O . GLN A 1 88 ? -15.498 -5.976 -18.462 1.00 62.16 88 GLN A O 1
ATOM 680 N N . ASN A 1 89 ? -15.634 -8.069 -19.266 1.00 62.25 89 ASN A N 1
ATOM 681 C CA . ASN A 1 89 ? -15.185 -8.733 -18.040 1.00 62.25 89 ASN A CA 1
ATOM 682 C C . ASN A 1 89 ? -13.683 -8.567 -17.736 1.00 62.25 89 ASN A C 1
ATOM 684 O O . ASN A 1 89 ? -13.286 -8.764 -16.589 1.00 62.25 89 ASN A O 1
ATOM 688 N N . TYR A 1 90 ? -12.849 -8.144 -18.695 1.00 58.50 90 TYR A N 1
ATOM 689 C CA . TYR A 1 90 ? -11.414 -7.905 -18.456 1.00 58.50 90 TYR A CA 1
ATOM 690 C C . TYR A 1 90 ? -11.095 -6.551 -17.802 1.00 58.50 90 TYR A C 1
ATOM 692 O O . TYR A 1 90 ? -9.956 -6.313 -17.397 1.00 58.50 90 TYR A O 1
ATOM 700 N N . SER A 1 91 ? -12.090 -5.674 -17.631 1.00 57.53 91 SER A N 1
ATOM 701 C CA . SER A 1 91 ? -11.904 -4.309 -17.111 1.00 57.53 91 SER A CA 1
ATOM 702 C C . SER A 1 91 ? -11.265 -4.227 -15.717 1.00 57.53 91 SER A C 1
ATOM 704 O O . SER A 1 91 ? -10.690 -3.197 -15.379 1.00 57.53 91 SER A O 1
ATOM 706 N N . ARG A 1 92 ? -11.303 -5.298 -14.912 1.00 62.50 92 ARG A N 1
ATOM 707 C CA . ARG A 1 92 ? -10.752 -5.282 -13.545 1.00 62.50 92 ARG A CA 1
ATOM 708 C C . ARG A 1 92 ? -9.244 -5.489 -13.443 1.00 62.50 92 ARG A C 1
ATOM 710 O O . ARG A 1 92 ? -8.684 -5.164 -12.403 1.00 62.50 92 ARG A O 1
ATOM 717 N N . HIS A 1 93 ? -8.585 -6.052 -14.456 1.00 64.25 93 HIS A N 1
ATOM 718 C CA . HIS A 1 93 ? -7.176 -6.452 -14.327 1.00 64.25 93 HIS A CA 1
ATOM 719 C C . HIS A 1 93 ? -6.180 -5.543 -15.060 1.00 64.25 93 HIS A C 1
ATOM 721 O O . HIS A 1 93 ? -4.980 -5.821 -15.014 1.00 64.25 93 HIS A O 1
ATOM 727 N N . GLY A 1 94 ? -6.647 -4.464 -15.694 1.00 75.88 94 GLY A N 1
ATOM 728 C CA . GLY A 1 94 ? -5.815 -3.590 -16.526 1.00 75.88 94 GLY A CA 1
ATOM 729 C C . GLY A 1 94 ? -5.370 -4.285 -17.819 1.00 75.88 94 GLY A C 1
ATOM 730 O O . GLY A 1 94 ? -5.180 -5.503 -17.850 1.00 75.88 94 GLY A O 1
ATOM 731 N N . LYS A 1 95 ? -5.234 -3.522 -18.905 1.00 85.75 95 LYS A N 1
ATOM 732 C CA . LYS A 1 95 ? -4.741 -4.040 -20.190 1.00 85.75 95 LYS A CA 1
ATOM 733 C C . LYS A 1 95 ? -3.220 -4.163 -20.124 1.00 85.75 95 LYS A C 1
ATOM 735 O O . LYS A 1 95 ? -2.566 -3.214 -19.705 1.00 85.75 95 LYS A O 1
ATOM 740 N N . MET A 1 96 ? -2.656 -5.295 -20.545 1.00 92.69 96 MET A N 1
ATOM 741 C CA . MET A 1 96 ? -1.200 -5.456 -20.643 1.00 92.69 96 MET A CA 1
ATOM 742 C C . MET A 1 96 ? -0.725 -5.236 -22.081 1.00 92.69 96 MET A C 1
ATOM 744 O O . MET A 1 96 ? -1.235 -5.858 -23.011 1.00 92.69 96 MET A O 1
ATOM 748 N N . THR A 1 97 ? 0.265 -4.362 -22.267 1.00 93.50 97 THR A N 1
ATOM 749 C CA . THR A 1 97 ? 0.893 -4.137 -23.577 1.00 93.50 97 THR A CA 1
ATOM 750 C C . THR A 1 97 ? 1.932 -5.216 -23.880 1.00 93.50 97 THR A C 1
ATOM 752 O O . THR A 1 97 ? 2.546 -5.776 -22.965 1.00 93.50 97 THR A O 1
ATOM 755 N N . VAL A 1 98 ? 2.193 -5.482 -25.166 1.00 95.06 98 VAL A N 1
ATOM 756 C CA . VAL A 1 98 ? 3.291 -6.378 -25.581 1.00 95.06 98 VAL A CA 1
ATOM 757 C C . VAL A 1 98 ? 4.639 -5.926 -25.008 1.00 95.06 98 VAL A C 1
ATOM 759 O O . VAL A 1 98 ? 5.432 -6.763 -24.586 1.00 95.06 98 VAL A O 1
ATOM 762 N N . GLN A 1 99 ? 4.900 -4.618 -24.944 1.00 96.38 99 GLN A N 1
ATOM 763 C CA . GLN A 1 99 ? 6.140 -4.073 -24.377 1.00 96.38 99 GLN A CA 1
ATOM 764 C C . GLN A 1 99 ? 6.287 -4.406 -22.887 1.00 96.38 99 GLN A C 1
ATOM 766 O O . GLN A 1 99 ? 7.348 -4.854 -22.455 1.00 96.38 99 GLN A O 1
ATOM 771 N N . MET A 1 100 ? 5.209 -4.269 -22.109 1.00 96.88 100 MET A N 1
ATOM 772 C CA . MET A 1 100 ? 5.232 -4.637 -20.695 1.00 96.88 100 MET A CA 1
ATOM 773 C C . MET A 1 100 ? 5.423 -6.146 -20.507 1.00 96.88 100 MET A C 1
ATOM 775 O O . MET A 1 100 ? 6.191 -6.578 -19.652 1.00 96.88 100 MET A O 1
ATOM 779 N N . ALA A 1 101 ? 4.770 -6.962 -21.339 1.00 96.94 101 ALA A N 1
ATOM 780 C CA . ALA A 1 101 ? 4.937 -8.412 -21.307 1.00 96.94 101 ALA A CA 1
ATOM 781 C C . ALA A 1 101 ? 6.387 -8.839 -21.604 1.00 96.94 101 ALA A C 1
ATOM 783 O O . ALA A 1 101 ? 6.916 -9.713 -20.916 1.00 96.94 101 ALA A O 1
ATOM 784 N N . LYS A 1 102 ? 7.049 -8.191 -22.576 1.00 97.69 102 LYS A N 1
ATOM 785 C CA . LYS A 1 102 ? 8.479 -8.398 -22.854 1.00 97.69 102 LYS A CA 1
ATOM 786 C C . LYS A 1 102 ? 9.352 -8.006 -21.668 1.00 97.69 102 LYS A C 1
ATOM 788 O O . LYS A 1 102 ? 10.207 -8.790 -21.273 1.00 97.69 102 LYS A O 1
ATOM 793 N N . LEU A 1 103 ? 9.092 -6.845 -21.064 1.00 97.75 103 LEU A N 1
ATOM 794 C CA . LEU A 1 103 ? 9.838 -6.371 -19.898 1.00 97.75 103 LEU A CA 1
ATOM 795 C C . LEU A 1 103 ? 9.736 -7.334 -18.709 1.00 97.75 103 LEU A C 1
ATOM 797 O O . LEU A 1 103 ? 10.723 -7.568 -18.024 1.00 97.75 103 LEU A O 1
ATOM 801 N N . ILE A 1 104 ? 8.563 -7.923 -18.472 1.00 97.19 104 ILE A N 1
ATOM 802 C CA . ILE A 1 104 ? 8.347 -8.881 -17.377 1.00 97.19 104 ILE A CA 1
ATOM 803 C C . ILE A 1 104 ? 9.083 -10.209 -17.617 1.00 97.19 104 ILE A C 1
ATOM 805 O O . ILE A 1 104 ? 9.516 -10.852 -16.663 1.00 97.19 104 ILE A O 1
ATOM 809 N N . LEU A 1 105 ? 9.190 -10.644 -18.874 1.00 97.38 105 LEU A N 1
ATOM 810 C CA . LEU A 1 105 ? 9.720 -11.962 -19.248 1.00 97.38 105 LEU A CA 1
ATOM 811 C C . LEU A 1 105 ? 11.159 -11.922 -19.787 1.00 97.38 105 LEU A C 1
ATOM 813 O O . LEU A 1 105 ? 11.676 -12.949 -20.226 1.00 97.38 105 LEU A O 1
ATOM 817 N N . THR A 1 106 ? 11.807 -10.757 -19.771 1.00 97.19 106 THR A N 1
ATOM 818 C CA . THR A 1 106 ? 13.173 -10.582 -20.275 1.00 97.19 106 THR A CA 1
ATOM 819 C C . THR A 1 106 ? 14.225 -11.261 -19.393 1.00 97.19 106 THR A C 1
ATOM 821 O O . THR A 1 106 ? 14.068 -11.389 -18.178 1.00 97.19 106 THR A O 1
ATOM 824 N N . GLY A 1 107 ? 15.352 -11.639 -20.004 1.00 96.44 107 GLY A N 1
ATOM 825 C CA . GLY A 1 107 ? 16.553 -12.090 -19.292 1.00 96.44 107 GLY A CA 1
ATOM 826 C C . GLY A 1 107 ? 17.393 -10.947 -18.704 1.00 96.44 107 GLY A C 1
ATOM 827 O O . GLY A 1 107 ? 18.229 -11.188 -17.838 1.00 96.44 107 GLY A O 1
ATOM 828 N N . CYS A 1 108 ? 17.176 -9.703 -19.144 1.00 96.25 108 CYS A N 1
ATOM 829 C CA . CYS A 1 108 ? 17.833 -8.513 -18.604 1.00 96.25 108 CYS A CA 1
ATOM 830 C C . CYS A 1 108 ? 16.897 -7.303 -18.697 1.00 96.25 108 CYS A C 1
ATOM 832 O O . CYS A 1 108 ? 16.526 -6.882 -19.793 1.00 96.25 108 CYS A O 1
ATOM 834 N N . ILE A 1 109 ? 16.520 -6.744 -17.542 1.00 95.88 109 ILE A N 1
ATOM 835 C CA . ILE A 1 109 ? 15.570 -5.624 -17.458 1.00 95.88 109 ILE A CA 1
ATOM 836 C C . ILE A 1 109 ? 16.154 -4.377 -18.126 1.00 95.88 109 ILE A C 1
ATOM 838 O O . ILE A 1 109 ? 15.481 -3.748 -18.936 1.00 95.88 109 ILE A O 1
ATOM 842 N N . THR A 1 110 ? 17.413 -4.048 -17.829 1.00 94.62 110 THR A N 1
ATOM 843 C CA . THR A 1 110 ? 18.094 -2.871 -18.386 1.00 94.62 110 THR A CA 1
ATOM 844 C C . THR A 1 110 ? 18.180 -2.945 -19.909 1.00 94.62 110 THR A C 1
ATOM 846 O O . THR A 1 110 ? 17.720 -2.031 -20.579 1.00 94.62 110 THR A O 1
ATOM 849 N N . ALA A 1 111 ? 18.652 -4.069 -20.459 1.00 95.31 111 ALA A N 1
ATOM 850 C CA . ALA A 1 111 ? 18.793 -4.231 -21.906 1.00 95.31 111 ALA A CA 1
ATOM 851 C C . ALA A 1 111 ? 17.445 -4.179 -22.648 1.00 95.31 111 ALA A C 1
ATOM 853 O O . ALA A 1 111 ? 17.372 -3.661 -23.761 1.00 95.31 111 ALA A O 1
ATOM 854 N N . GLU A 1 112 ? 16.371 -4.699 -22.045 1.00 97.19 112 GLU A N 1
ATOM 855 C CA . GLU A 1 112 ? 15.031 -4.599 -22.633 1.00 97.19 112 GLU A CA 1
ATOM 856 C C . GLU A 1 112 ? 14.507 -3.159 -22.601 1.00 97.19 112 GLU A C 1
ATOM 858 O O . GLU A 1 112 ? 13.965 -2.703 -23.605 1.00 97.19 112 GLU A O 1
ATOM 863 N N . LEU A 1 113 ? 14.697 -2.417 -21.502 1.00 96.31 113 LEU A N 1
ATOM 864 C CA . LEU A 1 113 ? 14.350 -0.991 -21.452 1.00 96.31 113 LEU A CA 1
ATOM 865 C C . LEU A 1 113 ? 15.143 -0.200 -22.497 1.00 96.31 113 LEU A C 1
ATOM 867 O O . LEU A 1 113 ? 14.546 0.543 -23.272 1.00 96.31 113 LEU A O 1
ATOM 871 N N . ASP A 1 114 ? 16.453 -0.417 -22.588 1.00 95.06 114 ASP A N 1
ATOM 872 C CA . ASP A 1 114 ? 17.298 0.243 -23.584 1.00 95.06 114 ASP A CA 1
ATOM 873 C C . ASP A 1 114 ? 16.817 -0.045 -25.008 1.00 95.06 114 ASP A C 1
ATOM 875 O O . ASP A 1 114 ? 16.643 0.874 -25.809 1.00 95.06 114 ASP A O 1
ATOM 879 N N . SER A 1 115 ? 16.474 -1.302 -25.307 1.00 96.81 115 SER A N 1
ATOM 880 C CA . SER A 1 115 ? 15.899 -1.666 -26.603 1.00 96.81 115 SER A CA 1
ATOM 881 C C . SER A 1 115 ? 14.536 -1.018 -26.862 1.00 96.81 115 SER A C 1
ATOM 883 O O . SER A 1 115 ? 14.244 -0.691 -28.013 1.00 96.81 115 SER A O 1
ATOM 885 N N . GLN A 1 116 ? 13.677 -0.881 -25.849 1.00 97.06 116 GLN A N 1
ATOM 886 C CA . GLN A 1 116 ? 12.338 -0.305 -26.007 1.00 97.06 116 GLN A CA 1
ATOM 887 C C . GLN A 1 116 ? 12.373 1.212 -26.201 1.00 97.06 116 GLN A C 1
ATOM 889 O O . GLN A 1 116 ? 11.572 1.737 -26.976 1.00 97.06 116 GLN A O 1
ATOM 894 N N . PHE A 1 117 ? 13.304 1.898 -25.537 1.00 96.88 117 PHE A N 1
ATOM 895 C CA . PHE A 1 117 ? 13.462 3.351 -25.610 1.00 96.88 117 PHE A CA 1
ATOM 896 C C . PHE A 1 117 ? 14.507 3.806 -26.641 1.00 96.88 117 PHE A C 1
ATOM 898 O O . PHE A 1 117 ? 14.673 5.003 -26.858 1.00 96.88 117 PHE A O 1
ATOM 905 N N . GLY A 1 118 ? 15.160 2.869 -27.338 1.00 96.44 118 GLY A N 1
ATOM 906 C CA . GLY A 1 118 ? 16.136 3.178 -28.384 1.00 96.44 118 GLY A CA 1
ATOM 907 C C . GLY A 1 118 ? 17.455 3.726 -27.839 1.00 96.44 118 GLY A C 1
ATOM 908 O O . GLY A 1 118 ? 18.139 4.466 -28.548 1.00 96.44 118 GLY A O 1
ATOM 909 N N . ASN A 1 119 ? 17.809 3.370 -26.603 1.00 94.19 119 ASN A N 1
ATOM 910 C CA . ASN A 1 119 ? 19.108 3.695 -26.031 1.00 94.19 119 ASN A CA 1
ATOM 911 C C . ASN A 1 119 ? 20.182 2.814 -26.696 1.00 94.19 119 ASN A C 1
ATOM 913 O O . ASN A 1 119 ? 19.942 1.626 -26.949 1.00 94.19 119 ASN A O 1
ATOM 917 N N . PRO A 1 120 ? 21.363 3.363 -27.023 1.00 93.06 120 PRO A N 1
ATOM 918 C CA . PRO A 1 120 ? 22.455 2.563 -27.558 1.00 93.06 120 PRO A CA 1
ATOM 919 C C . PRO A 1 120 ? 22.974 1.583 -26.494 1.00 93.06 120 PRO A C 1
ATOM 921 O O . PRO A 1 120 ? 22.957 1.876 -25.305 1.00 93.06 120 PRO A O 1
ATOM 924 N N . ALA A 1 121 ? 23.485 0.426 -26.926 1.00 87.38 121 ALA A N 1
ATOM 925 C CA . ALA A 1 121 ? 24.093 -0.547 -26.009 1.00 87.38 121 ALA A CA 1
ATOM 926 C C . ALA A 1 121 ? 25.365 -0.006 -25.328 1.00 87.38 121 ALA A C 1
ATOM 928 O O . ALA A 1 121 ? 25.722 -0.438 -24.236 1.00 87.38 121 ALA A O 1
ATOM 929 N N . GLU A 1 122 ? 26.043 0.934 -25.988 1.00 88.12 122 GLU A N 1
ATOM 930 C CA . GLU A 1 122 ? 27.210 1.639 -25.475 1.00 88.12 122 GLU A CA 1
ATOM 931 C C . GLU A 1 122 ? 26.978 3.143 -25.621 1.00 88.12 122 GLU A C 1
ATOM 933 O O . GLU A 1 122 ? 26.860 3.662 -26.735 1.00 88.12 122 GLU A O 1
ATOM 938 N N . ASP A 1 123 ? 26.931 3.850 -24.494 1.00 84.88 123 ASP A N 1
ATOM 939 C CA . ASP A 1 123 ? 26.905 5.307 -24.490 1.00 84.88 123 ASP A CA 1
ATOM 940 C C . ASP A 1 123 ? 28.293 5.862 -24.820 1.00 84.88 123 ASP A C 1
ATOM 942 O O . ASP A 1 123 ? 29.304 5.529 -24.189 1.00 84.88 123 ASP A O 1
ATOM 946 N N . SER A 1 124 ? 28.357 6.768 -25.798 1.00 88.12 124 SER A N 1
ATOM 947 C CA . SER A 1 124 ? 29.588 7.500 -26.080 1.00 88.12 124 SER A CA 1
ATOM 948 C C . SER A 1 124 ? 29.978 8.335 -24.861 1.00 88.12 124 SER A C 1
ATOM 950 O O . SER A 1 124 ? 29.173 9.130 -24.370 1.00 88.12 124 SER A O 1
ATOM 952 N N . ARG A 1 125 ? 31.224 8.198 -24.395 1.00 88.00 125 ARG A N 1
ATOM 953 C CA . ARG A 1 125 ? 31.722 8.982 -23.258 1.00 88.00 125 ARG A CA 1
ATOM 954 C C . ARG A 1 125 ? 31.569 10.476 -23.534 1.00 88.00 125 ARG A C 1
ATOM 956 O O . ARG A 1 125 ? 32.041 10.981 -24.551 1.00 88.00 125 ARG A O 1
ATOM 963 N N . CYS A 1 126 ? 30.942 11.183 -22.601 1.00 89.50 126 CYS A N 1
ATOM 964 C CA . CYS A 1 126 ? 30.909 12.635 -22.617 1.00 89.50 126 CYS A CA 1
ATOM 965 C C . CYS A 1 126 ? 32.213 13.182 -22.021 1.00 89.50 126 CYS A C 1
ATOM 967 O O . CYS A 1 126 ? 32.651 12.740 -20.960 1.00 89.50 126 CYS A O 1
ATOM 969 N N . PHE A 1 127 ? 32.818 14.160 -22.692 1.00 93.94 127 PHE A N 1
ATOM 970 C CA . PHE A 1 127 ? 34.077 14.786 -22.273 1.00 93.94 127 PHE A CA 1
ATOM 971 C C . PHE A 1 127 ? 33.884 16.200 -21.707 1.00 93.94 127 PHE A C 1
ATOM 973 O O . PHE A 1 127 ? 34.839 16.970 -21.635 1.00 93.94 127 PHE A O 1
ATOM 980 N N . CYS A 1 128 ? 32.658 16.583 -21.333 1.00 94.69 128 CYS A N 1
ATOM 981 C CA . CYS A 1 128 ? 32.443 17.860 -20.657 1.00 94.69 128 CYS A CA 1
ATOM 982 C C . CYS A 1 128 ? 33.009 17.823 -19.228 1.00 94.69 128 CYS A C 1
ATOM 984 O O . CYS A 1 128 ? 33.110 16.761 -18.615 1.00 94.69 128 CYS A O 1
ATOM 986 N N . GLU A 1 129 ? 33.340 18.988 -18.674 1.00 95.81 129 GLU A N 1
ATOM 987 C CA . GLU A 1 129 ? 33.926 19.116 -17.332 1.00 95.81 129 GLU A CA 1
ATOM 988 C C . GLU A 1 129 ? 33.080 18.426 -16.244 1.00 95.81 129 GLU A C 1
ATOM 990 O O . GLU A 1 129 ? 33.612 17.748 -15.365 1.00 95.81 129 GLU A O 1
ATOM 995 N N . SER A 1 130 ? 31.749 18.503 -16.345 1.00 90.75 130 SER A N 1
ATOM 996 C CA . SER A 1 130 ? 30.828 17.836 -15.416 1.00 90.75 130 SER A CA 1
ATOM 997 C C . SER A 1 130 ? 30.884 16.306 -15.507 1.00 90.75 130 SER A C 1
ATOM 999 O O . SER A 1 130 ? 30.893 15.635 -14.483 1.00 90.75 130 SER A O 1
ATOM 1001 N N . CYS A 1 131 ? 30.963 15.733 -16.711 1.00 88.19 131 CYS A N 1
ATOM 1002 C CA . CYS A 1 131 ? 31.057 14.279 -16.885 1.00 88.19 131 CYS A CA 1
ATOM 1003 C C . CYS A 1 131 ? 32.462 13.744 -16.588 1.00 88.19 131 CYS A C 1
ATOM 1005 O O . CYS A 1 131 ? 32.610 12.583 -16.228 1.00 88.19 131 CYS A O 1
ATOM 1007 N N . LEU A 1 132 ? 33.498 14.577 -16.712 1.00 90.56 132 LEU A N 1
ATOM 1008 C CA . LEU A 1 132 ? 34.850 14.217 -16.283 1.00 90.56 132 LEU A CA 1
ATOM 1009 C C . LEU A 1 132 ? 34.985 14.229 -14.755 1.00 90.56 132 LEU A C 1
ATOM 1011 O O . LEU A 1 132 ? 35.705 13.400 -14.204 1.00 90.56 132 LEU A O 1
ATOM 1015 N N . THR A 1 133 ? 34.291 15.145 -14.071 1.00 90.31 133 THR A N 1
ATOM 1016 C CA . THR A 1 133 ? 34.275 15.217 -12.599 1.00 90.31 133 THR A CA 1
ATOM 1017 C C . THR A 1 133 ? 33.355 14.170 -11.973 1.00 90.31 133 THR A C 1
ATOM 1019 O O . THR A 1 133 ? 33.683 13.629 -10.919 1.00 90.31 133 THR A O 1
ATOM 1022 N N . LEU A 1 134 ? 32.238 13.846 -12.629 1.00 84.81 134 LEU A N 1
ATOM 1023 C CA . LEU A 1 134 ? 31.290 12.824 -12.197 1.00 84.81 134 LEU A CA 1
ATOM 1024 C C . LEU A 1 134 ? 30.934 11.906 -13.382 1.00 84.81 134 LEU A C 1
ATOM 1026 O O . LEU A 1 134 ? 29.911 12.118 -14.039 1.00 84.81 134 LEU A O 1
ATOM 1030 N N . PRO A 1 135 ? 31.782 10.908 -13.694 1.00 81.62 135 PRO A N 1
ATOM 1031 C CA . PRO A 1 135 ? 31.527 10.005 -14.807 1.00 81.62 135 PRO A CA 1
ATOM 1032 C C . PRO A 1 135 ? 30.239 9.215 -14.586 1.00 81.62 135 PRO A C 1
ATOM 1034 O O . PRO A 1 135 ? 29.976 8.715 -13.488 1.00 81.62 135 PRO A O 1
ATOM 1037 N N . THR A 1 136 ? 29.447 9.086 -15.653 1.00 81.00 136 THR A N 1
ATOM 1038 C CA . THR A 1 136 ? 28.289 8.191 -15.688 1.00 81.00 136 THR A CA 1
ATOM 1039 C C . THR A 1 136 ? 28.760 6.774 -15.349 1.00 81.00 136 THR A C 1
ATOM 1041 O O . THR A 1 136 ? 29.776 6.331 -15.895 1.00 81.00 136 THR A O 1
ATOM 1044 N N . PRO A 1 137 ? 28.069 6.058 -14.451 1.00 77.69 137 PRO A N 1
ATOM 1045 C CA . PRO A 1 137 ? 28.453 4.705 -14.088 1.00 77.69 137 PRO A CA 1
ATOM 1046 C C . PRO A 1 137 ? 28.374 3.817 -15.332 1.00 77.69 137 PRO A C 1
ATOM 1048 O O . PRO A 1 137 ? 27.371 3.828 -16.046 1.00 77.69 137 PRO A O 1
ATOM 1051 N N . THR A 1 138 ? 29.432 3.054 -15.602 1.00 77.31 138 THR A N 1
ATOM 1052 C CA . THR A 1 138 ? 29.409 2.062 -16.676 1.00 77.31 138 THR A CA 1
ATOM 1053 C C . THR A 1 138 ? 28.616 0.843 -16.214 1.00 77.31 138 THR A C 1
ATOM 1055 O O . THR A 1 138 ? 28.841 0.299 -15.131 1.00 77.31 138 THR A O 1
ATOM 1058 N N . ASN A 1 139 ? 27.657 0.406 -17.030 1.00 70.62 139 ASN A N 1
ATOM 1059 C CA . ASN A 1 139 ? 26.825 -0.768 -16.761 1.00 70.62 139 ASN A CA 1
ATOM 1060 C C . ASN A 1 139 ? 27.508 -2.058 -17.247 1.00 70.62 139 ASN A C 1
ATOM 1062 O O . ASN A 1 139 ? 26.887 -2.902 -17.885 1.00 70.62 139 ASN A O 1
ATOM 1066 N N . ASP A 1 140 ? 28.793 -2.235 -16.925 1.00 78.44 140 ASP A N 1
ATOM 1067 C CA . ASP A 1 140 ? 29.583 -3.362 -17.445 1.00 78.44 140 ASP A CA 1
ATOM 1068 C C . ASP A 1 140 ? 29.065 -4.719 -16.929 1.00 78.44 140 ASP A C 1
ATOM 1070 O O . ASP A 1 140 ? 29.307 -5.755 -17.540 1.00 78.44 140 ASP A O 1
ATOM 1074 N N . ASN A 1 141 ? 28.313 -4.720 -15.819 1.00 87.19 141 ASN A N 1
ATOM 1075 C CA . ASN A 1 141 ? 27.641 -5.897 -15.270 1.00 87.19 141 ASN A CA 1
ATOM 1076 C C . ASN A 1 141 ? 26.269 -5.524 -14.692 1.00 87.19 141 ASN A C 1
ATOM 1078 O O . ASN A 1 141 ? 26.176 -5.033 -13.563 1.00 87.19 141 ASN A O 1
ATOM 1082 N N . CYS A 1 142 ? 25.195 -5.789 -15.438 1.00 89.88 142 CYS A N 1
ATOM 1083 C CA . CYS A 1 142 ? 23.838 -5.579 -14.941 1.00 89.88 142 CYS A CA 1
ATOM 1084 C C . CYS A 1 142 ? 23.581 -6.410 -13.667 1.00 89.88 14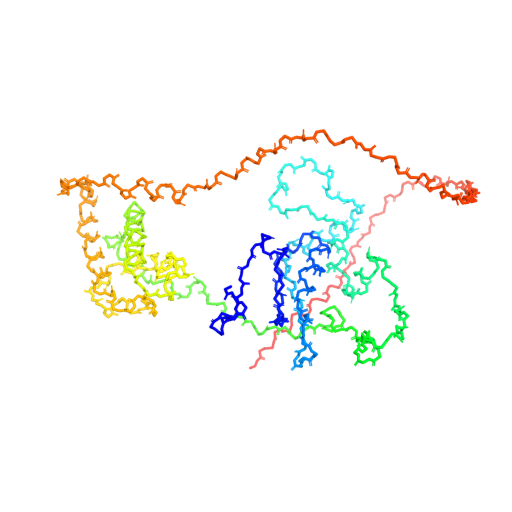2 CYS A C 1
ATOM 1086 O O . CYS A 1 142 ? 23.795 -7.624 -13.642 1.00 89.88 142 CYS A O 1
ATOM 1088 N N . ARG A 1 143 ? 23.079 -5.750 -12.616 1.00 91.50 143 ARG A N 1
ATOM 1089 C CA . ARG A 1 143 ? 22.681 -6.366 -11.335 1.00 91.50 143 ARG A CA 1
ATOM 1090 C C . ARG A 1 143 ? 21.163 -6.485 -11.173 1.00 91.50 143 ARG A C 1
ATOM 1092 O O . ARG A 1 143 ? 20.667 -6.542 -10.054 1.00 91.50 143 ARG A O 1
ATOM 1099 N N . CYS A 1 144 ? 20.406 -6.457 -12.271 1.00 93.75 144 CYS A N 1
ATOM 1100 C CA . CYS A 1 144 ? 18.963 -6.665 -12.183 1.00 93.75 144 CYS A CA 1
ATOM 1101 C C . CYS A 1 144 ? 18.648 -8.106 -11.757 1.00 93.75 144 CYS A C 1
ATOM 1103 O O . CYS A 1 144 ? 19.439 -9.021 -11.999 1.00 93.75 144 CYS A O 1
ATOM 1105 N N . SER A 1 145 ? 17.460 -8.318 -11.191 1.00 93.81 145 SER A N 1
ATOM 1106 C CA . SER A 1 145 ? 17.011 -9.622 -10.689 1.00 93.81 145 SER A CA 1
ATOM 1107 C C . SER A 1 145 ? 16.923 -10.721 -11.758 1.00 93.81 145 SER A C 1
ATOM 1109 O O . SER A 1 145 ? 16.881 -11.897 -11.411 1.00 93.81 145 SER A O 1
ATOM 1111 N N . CYS A 1 146 ? 16.933 -10.382 -13.053 1.00 93.50 146 CYS A N 1
ATOM 1112 C CA . CYS A 1 146 ? 17.011 -11.375 -14.129 1.00 93.50 146 CYS A CA 1
ATOM 1113 C C . CYS A 1 146 ? 18.454 -11.817 -14.433 1.00 93.50 146 CYS A C 1
ATOM 1115 O O . CYS A 1 146 ? 18.680 -12.982 -14.752 1.00 93.50 146 CYS A O 1
ATOM 1117 N N . CYS A 1 147 ? 19.436 -10.916 -14.315 1.00 95.00 147 CYS A N 1
ATOM 1118 C CA . CYS A 1 147 ? 20.851 -11.235 -14.542 1.00 95.00 147 CYS A CA 1
ATOM 1119 C C . CYS A 1 147 ? 21.510 -11.841 -13.300 1.00 95.00 147 CYS A C 1
ATOM 1121 O O . CYS A 1 147 ? 22.362 -12.719 -13.406 1.00 95.00 147 CYS A O 1
ATOM 1123 N N . GLN A 1 148 ? 21.114 -11.357 -12.123 1.00 94.19 148 GLN A N 1
ATOM 1124 C CA . GLN A 1 148 ? 21.587 -11.808 -10.822 1.00 94.19 148 GLN A CA 1
ATOM 1125 C C . GLN A 1 148 ? 20.368 -12.012 -9.917 1.00 94.19 148 GLN A C 1
ATOM 1127 O O . GLN A 1 148 ? 19.989 -11.095 -9.188 1.00 94.19 148 GLN A O 1
ATOM 1132 N N . PRO A 1 149 ? 19.713 -13.186 -9.998 1.00 90.94 149 PRO A N 1
ATOM 1133 C CA . PRO A 1 149 ? 18.557 -13.491 -9.168 1.00 90.94 149 PRO A CA 1
ATOM 1134 C C . PRO A 1 149 ? 18.848 -13.264 -7.690 1.00 90.94 149 PRO A C 1
ATOM 1136 O O . PRO A 1 149 ? 19.853 -13.738 -7.159 1.00 90.94 149 PRO A O 1
ATOM 1139 N N . GLU A 1 150 ? 17.955 -12.529 -7.032 1.00 86.44 150 GLU A N 1
ATOM 1140 C CA . GLU A 1 150 ? 18.047 -12.296 -5.597 1.00 86.44 150 GLU A CA 1
ATOM 1141 C C . GLU A 1 150 ? 17.884 -13.616 -4.840 1.00 86.44 150 GLU A C 1
ATOM 1143 O O . GLU A 1 150 ? 17.110 -14.497 -5.232 1.00 86.44 150 GLU A O 1
ATOM 1148 N N . THR A 1 151 ? 18.588 -13.743 -3.715 1.00 88.44 151 THR A N 1
ATOM 1149 C CA . THR A 1 151 ? 18.335 -14.836 -2.779 1.00 88.44 151 THR A CA 1
ATOM 1150 C C . THR A 1 151 ? 16.877 -14.746 -2.329 1.00 88.44 151 THR A C 1
ATOM 1152 O O . THR A 1 151 ? 16.458 -13.676 -1.879 1.00 88.44 151 THR A O 1
ATOM 1155 N N . PRO A 1 152 ? 16.087 -15.831 -2.432 1.00 83.12 152 PRO A N 1
ATOM 1156 C CA . PRO A 1 152 ? 14.697 -15.797 -2.011 1.00 83.12 152 PRO A CA 1
ATOM 1157 C C . PRO A 1 152 ? 14.617 -15.339 -0.557 1.00 83.12 152 PRO A C 1
ATOM 1159 O O . PRO A 1 152 ? 15.344 -15.843 0.304 1.00 83.12 152 PRO A O 1
ATOM 1162 N N . LEU A 1 153 ? 13.733 -14.374 -0.292 1.00 78.38 153 LEU A N 1
ATOM 1163 C CA . LEU A 1 153 ? 13.467 -13.931 1.070 1.00 78.38 153 LEU A CA 1
ATOM 1164 C C . LEU A 1 153 ? 13.063 -15.143 1.919 1.00 78.38 153 LEU A C 1
ATOM 1166 O O . LEU A 1 153 ? 12.360 -16.032 1.416 1.00 78.38 153 LEU A O 1
ATOM 1170 N N . PRO A 1 154 ? 13.469 -15.189 3.202 1.00 82.81 154 PRO A N 1
ATOM 1171 C CA . PRO A 1 154 ? 12.973 -16.215 4.099 1.00 82.81 154 PRO A CA 1
ATOM 1172 C C . PRO A 1 154 ? 11.440 -16.196 4.057 1.00 82.81 154 PRO A C 1
ATOM 1174 O O . PRO A 1 154 ? 10.848 -15.115 3.940 1.00 82.81 154 PRO A O 1
ATOM 1177 N N . PRO A 1 155 ? 10.779 -17.365 4.113 1.00 80.75 155 PRO A N 1
ATOM 1178 C CA . PRO A 1 155 ? 9.330 -17.408 4.109 1.00 80.75 155 PRO A CA 1
ATOM 1179 C C . PRO A 1 155 ? 8.836 -16.533 5.256 1.00 80.75 155 PRO A C 1
ATOM 1181 O O . PRO A 1 155 ? 9.107 -16.826 6.419 1.00 80.75 155 PRO A O 1
ATOM 1184 N N . ILE A 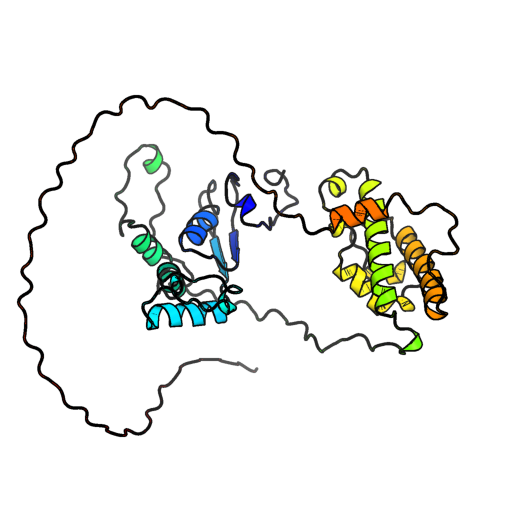1 156 ? 8.140 -15.441 4.919 1.00 76.50 156 ILE A N 1
ATOM 1185 C CA . ILE A 1 156 ? 7.472 -14.611 5.920 1.00 76.50 156 ILE A CA 1
ATOM 1186 C C . ILE A 1 156 ? 6.587 -15.583 6.691 1.00 76.50 156 ILE A C 1
ATOM 1188 O O . ILE A 1 156 ? 5.782 -16.259 6.033 1.00 76.50 156 ILE A O 1
ATOM 1192 N N . PRO A 1 157 ? 6.751 -15.714 8.023 1.00 74.75 157 PRO A N 1
ATOM 1193 C CA . PRO A 1 157 ? 5.882 -16.547 8.825 1.00 74.75 157 PRO A CA 1
ATOM 1194 C C . PRO A 1 157 ? 4.466 -16.099 8.515 1.00 74.75 157 PRO A C 1
ATOM 1196 O O . PRO A 1 157 ? 4.035 -15.015 8.903 1.00 74.75 157 PRO A O 1
ATOM 1199 N N . ARG A 1 158 ? 3.756 -16.890 7.710 1.00 71.19 158 ARG A N 1
ATOM 1200 C CA . ARG A 1 158 ? 2.333 -16.685 7.548 1.00 71.19 158 ARG A CA 1
ATOM 1201 C C . ARG A 1 158 ? 1.818 -17.053 8.912 1.00 71.19 158 ARG A C 1
ATOM 1203 O O . ARG A 1 158 ? 1.802 -18.241 9.230 1.00 71.19 158 ARG A O 1
ATOM 1210 N N . GLU A 1 159 ? 1.483 -16.045 9.714 1.00 64.50 159 GLU A N 1
ATOM 1211 C CA . GLU A 1 159 ? 0.612 -16.240 10.857 1.00 64.50 159 GLU A CA 1
ATOM 1212 C C . GLU A 1 159 ? -0.527 -17.071 10.308 1.00 64.50 159 GLU A C 1
ATOM 1214 O O . GLU A 1 159 ? -1.264 -16.645 9.412 1.00 64.50 159 GLU A O 1
ATOM 1219 N N . SER A 1 160 ? -0.524 -18.347 10.673 1.00 61.41 160 SER A N 1
ATOM 1220 C CA . SER A 1 160 ? -1.426 -19.309 10.093 1.00 61.41 160 SER A CA 1
ATOM 1221 C C . SER A 1 160 ? -2.791 -18.762 10.449 1.00 61.41 160 SER A C 1
ATOM 1223 O O . SER A 1 160 ? -3.171 -18.768 11.612 1.00 61.41 160 SER A O 1
ATOM 1225 N N . ALA A 1 161 ? -3.518 -18.235 9.464 1.00 57.50 161 ALA A N 1
ATOM 1226 C CA . ALA A 1 161 ? -4.792 -17.552 9.688 1.00 57.50 161 ALA A CA 1
ATOM 1227 C C . ALA A 1 161 ? -5.851 -18.473 10.341 1.00 57.50 161 ALA A C 1
ATOM 1229 O O . ALA A 1 161 ? -6.948 -18.036 10.683 1.00 57.50 161 ALA A O 1
ATOM 1230 N N . CYS A 1 162 ? -5.525 -19.760 10.518 1.00 52.56 162 CYS A N 1
ATOM 1231 C CA . CYS A 1 162 ? -6.280 -20.735 11.295 1.00 52.56 162 CYS A CA 1
ATOM 1232 C C . CYS A 1 162 ? -5.871 -20.869 12.771 1.00 52.56 162 CYS A C 1
ATOM 1234 O O . CYS A 1 162 ? -6.639 -21.457 13.523 1.00 52.56 162 CYS A O 1
ATOM 1236 N N . SER A 1 163 ? -4.703 -20.393 13.204 1.00 48.06 163 SER A N 1
ATOM 1237 C CA . SER A 1 163 ? -4.113 -20.865 14.461 1.00 48.06 163 SER A CA 1
ATOM 1238 C C . SER A 1 163 ? -4.793 -20.302 15.704 1.00 48.06 163 SER A C 1
ATOM 1240 O O . SER A 1 163 ? -4.939 -21.025 16.680 1.00 48.06 163 SER A O 1
ATOM 1242 N N . GLN A 1 164 ? -5.293 -19.065 15.687 1.00 54.53 164 GLN A N 1
ATOM 1243 C CA . GLN A 1 164 ? -5.987 -18.515 16.854 1.00 54.53 164 GLN A CA 1
ATOM 1244 C C . GLN A 1 164 ? -7.110 -17.584 16.429 1.00 54.53 164 GLN A C 1
ATOM 1246 O O . GLN A 1 164 ? -7.068 -16.382 16.670 1.00 54.53 164 GLN A O 1
ATOM 1251 N N . ARG A 1 165 ? -8.172 -18.129 15.820 1.00 60.28 165 ARG A N 1
ATOM 1252 C CA . ARG A 1 165 ? -9.459 -17.453 16.017 1.00 60.28 165 ARG A CA 1
ATOM 1253 C C . ARG A 1 165 ? -9.712 -17.525 17.523 1.00 60.28 165 ARG A C 1
ATOM 1255 O O . ARG A 1 165 ? -9.859 -18.652 18.003 1.00 60.28 165 ARG A O 1
ATOM 1262 N N . PRO A 1 166 ? -9.711 -16.397 18.260 1.00 61.50 166 PRO A N 1
ATOM 1263 C CA . PRO A 1 166 ? -9.970 -16.421 19.690 1.00 61.50 166 PRO A CA 1
ATOM 1264 C C . PRO A 1 166 ? -11.246 -17.220 19.896 1.00 61.50 166 PRO A C 1
ATOM 1266 O O . PRO A 1 166 ? -12.217 -17.026 19.154 1.00 61.50 166 PRO A O 1
ATOM 1269 N N . THR A 1 167 ? -11.187 -18.194 20.807 1.00 67.19 167 THR A N 1
ATOM 1270 C CA . THR A 1 167 ? -12.259 -19.148 21.088 1.00 67.19 167 THR A CA 1
ATOM 1271 C C . THR A 1 167 ? -13.556 -18.365 21.146 1.00 67.19 167 THR A C 1
ATOM 1273 O O . THR A 1 167 ? -13.750 -17.558 22.056 1.00 67.19 167 THR A O 1
ATOM 1276 N N . ARG A 1 168 ? -14.383 -18.481 20.096 1.00 65.75 168 ARG A N 1
ATOM 1277 C CA . ARG A 1 168 ? -15.498 -17.552 19.923 1.00 65.75 168 ARG A CA 1
ATOM 1278 C C . ARG A 1 168 ? -16.384 -17.699 21.149 1.00 65.75 168 ARG A C 1
ATOM 1280 O O . ARG A 1 168 ? -16.950 -18.774 21.345 1.00 65.75 168 ARG A O 1
ATOM 1287 N N . GLY A 1 169 ? -16.507 -16.630 21.933 1.00 69.88 169 GLY A N 1
ATOM 1288 C CA . GLY A 1 169 ? -17.330 -16.628 23.136 1.00 69.88 169 GLY A CA 1
ATOM 1289 C C . GLY A 1 169 ? -18.772 -17.082 22.854 1.00 69.88 169 GLY A C 1
ATOM 1290 O O . GLY A 1 169 ? -19.186 -17.151 21.679 1.00 69.88 169 GLY A O 1
ATOM 1291 N N . PRO A 1 170 ? -19.539 -17.398 23.913 1.00 79.12 170 PRO A N 1
ATOM 1292 C CA . PRO A 1 170 ? -20.948 -17.770 23.805 1.00 79.12 170 PRO A CA 1
ATOM 1293 C C . PRO A 1 170 ? -21.701 -16.811 22.876 1.00 79.12 170 PRO A C 1
ATOM 1295 O O . PRO A 1 170 ? -21.451 -15.609 22.899 1.00 79.12 170 PRO A O 1
ATOM 1298 N N . MET A 1 171 ? -22.624 -17.307 22.041 1.00 72.50 171 MET A N 1
ATOM 1299 C CA . MET A 1 171 ? -23.331 -16.433 21.085 1.00 72.50 171 MET A CA 1
ATOM 1300 C C . MET A 1 171 ? -24.054 -15.268 21.769 1.00 72.50 171 MET A C 1
ATOM 1302 O O . MET A 1 171 ? -24.078 -14.178 21.213 1.00 72.50 171 MET A O 1
ATOM 1306 N N . ALA A 1 172 ? -24.541 -15.474 22.996 1.00 74.88 172 ALA A N 1
ATOM 1307 C CA . ALA A 1 172 ? -25.193 -14.447 23.805 1.00 74.88 172 ALA A CA 1
ATOM 1308 C C . ALA A 1 172 ? -24.292 -13.244 24.147 1.00 74.88 172 ALA A C 1
ATOM 1310 O O . ALA A 1 172 ? -24.803 -12.178 24.467 1.00 74.88 172 ALA A O 1
ATOM 1311 N N . THR A 1 173 ? -22.963 -13.388 24.082 1.00 81.56 173 THR A N 1
ATOM 1312 C CA . THR A 1 173 ? -22.018 -12.291 24.350 1.00 81.56 173 THR A CA 1
ATOM 1313 C C . THR A 1 173 ? -21.461 -11.664 23.075 1.00 81.56 173 THR A C 1
ATOM 1315 O O . THR A 1 173 ? -20.594 -10.794 23.156 1.00 81.56 173 THR A O 1
ATOM 1318 N N . ARG A 1 174 ? -21.893 -12.120 21.892 1.00 86.81 174 ARG A N 1
ATOM 1319 C CA . ARG A 1 174 ? -21.386 -11.606 20.617 1.00 86.81 174 ARG A CA 1
ATOM 1320 C C . ARG A 1 174 ? -22.120 -10.330 20.233 1.00 86.81 174 ARG A C 1
ATOM 1322 O O . ARG A 1 174 ? -23.343 -10.276 20.251 1.00 86.81 174 ARG A O 1
ATOM 1329 N N . VAL A 1 175 ? -21.344 -9.334 19.826 1.00 94.56 175 VAL A N 1
ATOM 1330 C CA . VAL A 1 175 ? -21.845 -8.101 19.217 1.00 94.56 175 VAL A CA 1
ATOM 1331 C C . VAL A 1 175 ? -22.428 -8.449 17.843 1.00 94.56 175 VAL A C 1
ATOM 1333 O O . VAL A 1 175 ? -21.721 -9.046 17.020 1.00 94.56 175 VAL A O 1
ATOM 1336 N N . SER A 1 176 ? -23.709 -8.133 17.614 1.00 95.19 176 SER A N 1
ATOM 1337 C CA . SER A 1 176 ? -24.379 -8.348 16.322 1.00 95.19 176 SER A CA 1
ATOM 1338 C C . SER A 1 176 ? -23.768 -7.466 15.224 1.00 95.19 176 SER A C 1
ATOM 1340 O O . SER A 1 176 ? -22.987 -6.559 15.514 1.00 95.19 176 SER A O 1
ATOM 1342 N N . MET A 1 177 ? -24.099 -7.723 13.954 1.00 95.06 177 MET A N 1
ATOM 1343 C CA . MET A 1 177 ? -23.590 -6.904 12.845 1.00 95.06 177 MET A CA 1
ATOM 1344 C C . MET A 1 177 ? -24.045 -5.443 12.975 1.00 95.06 177 MET A C 1
ATOM 1346 O O . MET A 1 177 ? -23.209 -4.548 12.944 1.00 95.06 177 MET A O 1
ATOM 1350 N N . ASP A 1 178 ? -25.329 -5.215 13.262 1.00 95.94 178 ASP A N 1
ATOM 1351 C CA . ASP A 1 178 ? -25.885 -3.865 13.433 1.00 95.94 178 ASP A CA 1
ATOM 1352 C C . ASP A 1 178 ? -25.215 -3.109 14.591 1.00 95.94 178 ASP A C 1
ATOM 1354 O O . ASP A 1 178 ? -24.907 -1.921 14.493 1.00 95.94 178 ASP A O 1
ATOM 1358 N N . MET A 1 179 ? -24.922 -3.811 15.691 1.00 96.88 179 MET A N 1
ATOM 1359 C CA . MET A 1 179 ? -24.165 -3.245 16.808 1.00 96.88 179 MET A CA 1
ATOM 1360 C C . MET A 1 179 ? -22.720 -2.922 16.421 1.00 96.88 179 MET A C 1
ATOM 1362 O O . MET A 1 179 ? -22.196 -1.892 16.841 1.00 96.88 179 MET A O 1
ATOM 1366 N N . ARG A 1 180 ? -22.061 -3.780 15.629 1.00 96.75 180 ARG A N 1
ATOM 1367 C CA . ARG A 1 180 ? -20.700 -3.522 15.134 1.00 96.75 180 ARG A CA 1
ATOM 1368 C C . ARG A 1 180 ? -20.667 -2.297 14.237 1.00 96.75 180 ARG A C 1
ATOM 1370 O O . ARG A 1 180 ? -19.753 -1.492 14.388 1.00 96.75 180 ARG A O 1
ATOM 1377 N N . ASP A 1 181 ? -21.650 -2.128 13.363 1.00 96.00 181 ASP A N 1
ATOM 1378 C CA . ASP A 1 181 ? -21.733 -0.966 12.481 1.00 96.00 181 ASP A CA 1
ATOM 1379 C C . ASP A 1 181 ? -21.964 0.320 13.288 1.00 96.00 181 ASP A C 1
ATOM 1381 O O . ASP A 1 181 ? -21.214 1.291 13.135 1.00 96.00 181 ASP A O 1
ATOM 1385 N N . TYR A 1 182 ? -22.918 0.305 14.228 1.00 96.88 182 TYR A N 1
ATOM 1386 C CA . TYR A 1 182 ? -23.167 1.429 15.138 1.00 96.88 182 TYR A CA 1
ATOM 1387 C C . TYR A 1 182 ? -21.921 1.775 15.968 1.00 96.88 182 TYR A C 1
ATOM 1389 O O . TYR A 1 182 ? -21.459 2.918 15.983 1.00 96.88 182 TYR A O 1
ATOM 1397 N N . GLY A 1 183 ? -21.333 0.774 16.626 1.00 96.94 183 GLY A N 1
ATOM 1398 C CA . GLY A 1 183 ? -20.162 0.947 17.476 1.00 96.94 183 GLY A CA 1
ATOM 1399 C C . GLY A 1 183 ? -18.924 1.395 16.702 1.00 96.94 183 GLY A C 1
ATOM 1400 O O . GLY A 1 183 ? -18.175 2.244 17.183 1.00 96.94 183 GLY A O 1
ATOM 1401 N N . SER A 1 184 ? -18.716 0.886 15.485 1.00 96.94 184 SER A N 1
ATOM 1402 C CA . SER A 1 184 ? -17.606 1.317 14.628 1.00 96.94 184 SER A CA 1
ATOM 1403 C C . SER A 1 184 ? -17.741 2.788 14.257 1.00 96.94 184 SER A C 1
ATOM 1405 O O . SER A 1 184 ? -16.757 3.525 14.291 1.00 96.94 184 SER A O 1
ATOM 1407 N N . ASN A 1 185 ? -18.957 3.248 13.961 1.00 96.19 185 ASN A N 1
ATOM 1408 C CA . ASN A 1 185 ? -19.209 4.660 13.690 1.00 96.19 185 ASN A CA 1
ATOM 1409 C C . ASN A 1 185 ? -18.991 5.533 14.933 1.00 96.19 185 ASN A C 1
ATOM 1411 O O . ASN A 1 185 ? -18.345 6.576 14.824 1.00 96.19 185 ASN A O 1
ATOM 1415 N N . ALA A 1 186 ? -19.430 5.093 16.114 1.00 96.81 186 ALA A N 1
ATOM 1416 C CA . ALA A 1 186 ? -19.160 5.792 17.371 1.00 96.81 186 ALA A CA 1
ATOM 1417 C C . ALA A 1 186 ? -17.652 5.912 17.656 1.00 96.81 186 ALA A C 1
ATOM 1419 O O . ALA A 1 186 ? -17.151 7.016 17.870 1.00 96.81 186 ALA A O 1
ATOM 1420 N N . LEU A 1 187 ? -16.888 4.821 17.532 1.00 97.44 187 LEU A N 1
ATOM 1421 C CA . LEU A 1 187 ? -15.436 4.848 17.745 1.00 97.44 187 LEU A CA 1
ATOM 1422 C C . LEU A 1 187 ? -14.692 5.683 16.687 1.00 97.44 187 LEU A C 1
ATOM 1424 O O . LEU A 1 187 ? -13.704 6.347 17.008 1.00 97.44 187 LEU A O 1
ATOM 1428 N N . ARG A 1 188 ? -15.180 5.744 15.438 1.00 97.00 188 ARG A N 1
ATOM 1429 C CA . ARG A 1 188 ? -14.666 6.682 14.420 1.00 97.00 188 ARG A CA 1
ATOM 1430 C C . ARG A 1 188 ? -14.943 8.144 14.786 1.00 97.00 188 ARG A C 1
ATOM 1432 O O . ARG A 1 188 ? -14.071 8.989 14.567 1.00 97.00 188 ARG A O 1
ATOM 1439 N N . ARG A 1 189 ? -16.116 8.452 15.356 1.00 95.81 189 ARG A N 1
ATOM 1440 C CA . ARG A 1 189 ? -16.444 9.794 15.873 1.00 95.81 189 ARG A CA 1
ATOM 1441 C C . ARG A 1 189 ? -15.540 10.156 17.047 1.00 95.81 189 ARG A C 1
ATOM 1443 O O . ARG A 1 189 ? -14.924 11.218 17.011 1.00 95.81 189 ARG A O 1
ATOM 1450 N N . PHE A 1 190 ? -15.393 9.265 18.025 1.00 97.19 190 PHE A N 1
ATOM 1451 C CA . PHE A 1 190 ? -14.475 9.416 19.157 1.00 97.19 190 PHE A CA 1
ATOM 1452 C C . PHE A 1 190 ? -13.042 9.717 18.691 1.00 97.19 190 PHE A C 1
ATOM 1454 O O . PHE A 1 190 ? 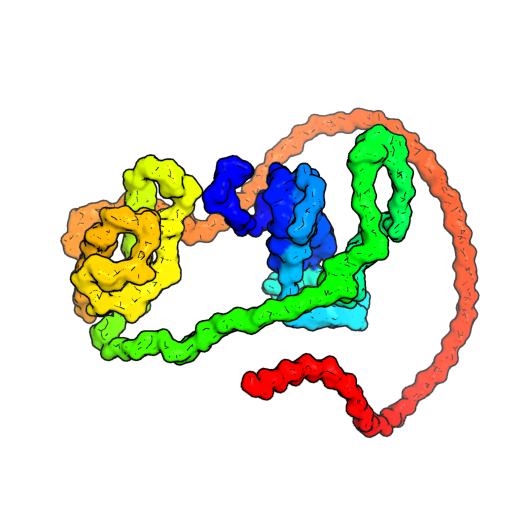-12.448 10.724 19.082 1.00 97.19 190 PHE A O 1
ATOM 1461 N N . ARG A 1 191 ? -12.522 8.909 17.757 1.00 96.62 191 ARG A N 1
ATOM 1462 C CA . ARG A 1 191 ? -11.211 9.102 17.119 1.00 96.62 191 ARG A CA 1
ATOM 1463 C C . ARG A 1 191 ? -11.057 10.502 16.526 1.00 96.62 191 ARG A C 1
ATOM 1465 O O . ARG A 1 191 ? -10.052 11.169 16.762 1.00 96.62 191 ARG A O 1
ATOM 1472 N N . PHE A 1 192 ? -12.055 10.964 15.775 1.00 95.75 192 PHE A N 1
ATOM 1473 C CA . PHE A 1 192 ? -12.041 12.301 15.182 1.00 95.75 192 PHE A CA 1
ATOM 1474 C C . PHE A 1 192 ? -12.118 13.416 16.231 1.00 95.75 192 PHE A C 1
ATOM 1476 O O . PHE A 1 192 ? -11.468 14.446 16.075 1.00 95.75 192 PHE A O 1
ATOM 1483 N N . GLN A 1 193 ? -12.872 13.222 17.315 1.00 96.25 193 GLN A N 1
ATOM 1484 C CA . GLN A 1 193 ? -12.951 14.197 18.401 1.00 96.25 193 GLN A CA 1
ATOM 1485 C C . GLN A 1 193 ? -11.609 14.369 19.114 1.00 96.25 193 GLN A C 1
ATOM 1487 O O . GLN A 1 193 ? -11.216 15.507 19.369 1.00 96.25 193 GLN A O 1
ATOM 1492 N N . ILE A 1 194 ? -10.894 13.276 19.403 1.00 96.12 194 ILE A N 1
ATOM 1493 C CA . ILE A 1 194 ? -9.539 13.348 19.970 1.00 96.12 194 ILE A CA 1
ATOM 1494 C C . ILE A 1 194 ? -8.605 14.060 19.000 1.00 96.12 194 ILE A C 1
ATOM 1496 O O . ILE A 1 194 ? -7.932 15.011 19.390 1.00 96.12 194 ILE A O 1
ATOM 1500 N N . TRP A 1 195 ? -8.612 13.646 17.731 1.00 95.50 195 TRP A N 1
ATOM 1501 C CA . TRP A 1 195 ? -7.782 14.255 16.697 1.00 95.50 195 TRP A CA 1
ATOM 1502 C C . TRP A 1 195 ? -7.997 15.770 16.607 1.00 95.50 195 TRP A C 1
ATOM 1504 O O . TRP A 1 195 ? -7.041 16.534 16.664 1.00 95.50 195 TRP A O 1
ATOM 1514 N N . LYS A 1 196 ? -9.261 16.209 16.560 1.00 95.06 196 LYS A N 1
ATOM 1515 C CA . LYS A 1 196 ? -9.645 17.623 16.459 1.00 95.06 196 LYS A CA 1
ATOM 1516 C C . LYS A 1 196 ? -9.298 18.435 17.711 1.00 95.06 196 LYS A C 1
ATOM 1518 O O . LYS A 1 196 ? -9.009 19.622 17.599 1.00 95.06 196 LYS A O 1
ATOM 1523 N N . LYS A 1 197 ? -9.390 17.835 18.902 1.00 95.69 197 LYS A N 1
ATOM 1524 C CA . LYS A 1 197 ? -9.044 18.493 20.176 1.00 95.69 197 LYS A CA 1
ATOM 1525 C C . LYS A 1 197 ? -7.536 18.545 20.412 1.00 95.69 197 LYS A C 1
ATOM 1527 O O . LYS A 1 197 ? -7.079 19.374 21.197 1.00 95.69 197 LYS A O 1
ATOM 1532 N N . SER A 1 198 ? -6.778 17.661 19.770 1.00 93.31 198 SER A N 1
ATOM 1533 C CA . SER A 1 198 ? -5.333 17.620 19.913 1.00 93.31 198 SER A CA 1
ATOM 1534 C C . SER A 1 198 ? -4.696 18.867 19.311 1.00 93.31 198 SER A C 1
ATOM 1536 O O . SER A 1 198 ? -4.902 19.196 18.149 1.00 93.31 198 SER A O 1
ATOM 1538 N N . GLN A 1 199 ? -3.883 19.549 20.113 1.00 90.88 199 GLN A N 1
ATOM 1539 C CA . GLN A 1 199 ? -3.035 20.651 19.653 1.00 90.88 199 GLN A CA 1
ATOM 1540 C C . GLN A 1 199 ? -1.631 20.167 19.266 1.00 90.88 199 GLN A C 1
ATOM 1542 O O . GLN A 1 199 ? -0.770 20.973 18.921 1.00 90.88 199 GLN A O 1
ATOM 1547 N N . SER A 1 200 ? -1.370 18.857 19.350 1.00 89.94 200 SER A N 1
ATOM 1548 C CA . SER A 1 200 ? -0.049 18.306 19.066 1.00 89.94 200 SER A CA 1
ATOM 1549 C C . SER A 1 200 ? 0.282 18.470 17.579 1.00 89.94 200 SER A C 1
ATOM 1551 O O . SER A 1 200 ? -0.420 17.894 16.742 1.00 89.94 200 SER A O 1
ATOM 1553 N N . PRO A 1 201 ? 1.387 19.155 17.220 1.00 87.31 201 PRO A N 1
ATOM 1554 C CA . PRO A 1 201 ? 1.805 19.302 15.826 1.00 87.31 201 PRO A CA 1
ATOM 1555 C C . PRO A 1 201 ? 1.992 17.955 15.116 1.00 87.31 201 PRO A C 1
ATOM 1557 O O . PRO A 1 201 ? 1.758 17.848 13.915 1.00 87.31 201 PRO A O 1
ATOM 1560 N N . ARG A 1 202 ? 2.379 16.914 15.874 1.00 86.19 202 ARG A N 1
ATOM 1561 C CA . ARG A 1 202 ? 2.534 15.541 15.374 1.00 86.19 202 ARG A CA 1
ATOM 1562 C C . ARG A 1 202 ? 1.203 14.877 15.027 1.00 86.19 202 ARG A C 1
ATOM 1564 O O . ARG A 1 202 ? 1.172 14.061 14.120 1.00 86.19 202 ARG A O 1
ATOM 1571 N N . LEU A 1 203 ? 0.120 15.194 15.737 1.00 86.81 203 LEU A N 1
ATOM 1572 C CA . LEU A 1 203 ? -1.204 14.627 15.455 1.00 86.81 203 LEU A CA 1
ATOM 1573 C C . LEU A 1 203 ? -1.929 15.402 14.357 1.00 86.81 203 LEU A C 1
ATOM 1575 O O . LEU A 1 203 ? -2.576 14.785 13.517 1.00 86.81 203 LEU A O 1
ATOM 1579 N N . CYS A 1 204 ? -1.758 16.725 14.309 1.00 86.69 204 CYS A N 1
ATOM 1580 C CA . CYS A 1 204 ? -2.344 17.572 13.268 1.00 86.69 204 CYS A CA 1
ATOM 1581 C C . CYS A 1 204 ? -1.845 17.233 11.853 1.00 86.69 204 CYS A C 1
ATOM 1583 O O . CYS A 1 204 ? -2.526 17.537 10.878 1.00 86.69 204 CYS A O 1
ATOM 1585 N N . SER A 1 205 ? -0.663 16.622 11.726 1.00 84.38 205 SER A N 1
ATOM 1586 C CA . SER A 1 205 ? -0.096 16.192 10.443 1.00 84.38 205 SER A CA 1
ATOM 1587 C C . SER A 1 205 ? -0.526 14.794 10.000 1.00 84.38 205 SER A C 1
ATOM 1589 O O . SER A 1 205 ? -0.305 14.427 8.845 1.00 84.38 205 SER A O 1
ATOM 1591 N N . LEU A 1 206 ? -1.117 14.007 10.899 1.00 86.56 206 LEU A N 1
ATOM 1592 C CA . LEU A 1 206 ? -1.555 12.645 10.629 1.00 86.56 206 LEU A CA 1
ATOM 1593 C C . LEU A 1 206 ? -3.065 12.617 10.375 1.00 86.56 206 LEU A C 1
ATOM 1595 O O . LEU A 1 206 ? -3.801 13.406 10.968 1.00 86.56 206 LEU A O 1
ATOM 1599 N N . PRO A 1 207 ? -3.569 11.702 9.531 1.00 90.56 207 PRO A N 1
ATOM 1600 C CA . PRO A 1 207 ? -5.006 11.513 9.400 1.00 90.56 207 PRO A CA 1
ATOM 1601 C C . PRO A 1 207 ? -5.595 10.987 10.723 1.00 90.56 207 PRO A C 1
ATOM 1603 O O . PRO A 1 207 ? -4.919 10.233 11.429 1.00 90.56 207 PRO A O 1
ATOM 1606 N N . PRO A 1 208 ? -6.880 11.261 11.032 1.00 92.94 208 PRO A N 1
ATOM 1607 C CA . PRO A 1 208 ? -7.540 10.728 12.226 1.00 92.94 208 PRO A CA 1
ATOM 1608 C C . PRO A 1 208 ? -7.403 9.208 12.358 1.00 92.94 208 PRO A C 1
ATOM 1610 O O . PRO A 1 208 ? -7.312 8.691 13.466 1.00 92.94 208 PRO A O 1
ATOM 1613 N N . ALA A 1 209 ? -7.348 8.492 11.229 1.00 93.44 209 ALA A N 1
ATOM 1614 C CA . ALA A 1 209 ? -7.170 7.047 11.189 1.00 93.44 209 ALA A CA 1
ATOM 1615 C C . ALA A 1 209 ? -5.903 6.559 11.904 1.00 93.44 209 ALA A C 1
ATOM 1617 O O . ALA A 1 209 ? -5.955 5.457 12.426 1.00 93.44 209 ALA A O 1
ATOM 1618 N N . ALA A 1 210 ? -4.833 7.361 11.995 1.00 91.50 210 ALA A N 1
ATOM 1619 C CA . ALA A 1 210 ? -3.589 6.998 12.683 1.00 91.50 210 ALA A CA 1
ATOM 1620 C C . ALA A 1 210 ? -3.736 6.904 14.215 1.00 91.50 210 ALA A C 1
ATOM 1622 O O . ALA A 1 210 ? -2.979 6.189 14.866 1.00 91.50 210 ALA A O 1
ATOM 1623 N N . LEU A 1 211 ? -4.721 7.596 14.806 1.00 94.56 211 LEU A N 1
ATOM 1624 C CA . LEU A 1 211 ? -5.003 7.503 16.244 1.00 94.56 211 LEU A CA 1
ATOM 1625 C C . LEU A 1 211 ? -5.591 6.141 16.609 1.00 94.56 211 LEU A C 1
ATOM 1627 O O . LEU A 1 211 ? -5.105 5.488 17.519 1.00 94.56 211 LEU A O 1
ATOM 1631 N N . LEU A 1 212 ? -6.614 5.695 15.882 1.00 96.00 212 LEU A N 1
ATOM 1632 C CA . LEU A 1 212 ? -7.293 4.424 16.134 1.00 96.00 212 LEU A CA 1
ATOM 1633 C C . LEU A 1 212 ? -7.650 3.776 14.794 1.00 96.00 212 LEU A C 1
ATOM 1635 O O . LEU A 1 212 ? -8.608 4.192 14.143 1.00 96.00 212 LEU A O 1
ATOM 1639 N N . HIS A 1 213 ? -6.866 2.792 14.356 1.00 95.56 213 HIS A N 1
ATOM 1640 C CA . HIS A 1 213 ? -7.032 2.174 13.038 1.00 95.56 213 HIS A CA 1
ATOM 1641 C C . HIS A 1 213 ? -8.355 1.389 12.952 1.00 95.56 213 HIS A C 1
ATOM 1643 O O . HIS A 1 213 ? -8.803 0.800 13.933 1.00 95.56 213 HIS A O 1
ATOM 1649 N N . ASP A 1 214 ? -8.955 1.304 11.762 1.00 95.31 214 ASP A N 1
ATOM 1650 C CA . ASP A 1 214 ? -10.212 0.562 11.545 1.00 95.31 214 ASP A CA 1
ATOM 1651 C C . ASP A 1 214 ? -10.078 -0.942 11.875 1.00 95.31 214 ASP A C 1
ATOM 1653 O O . ASP A 1 214 ? -11.008 -1.558 12.405 1.00 95.31 214 ASP A O 1
ATOM 1657 N N . ASN A 1 215 ? -8.893 -1.523 11.655 1.00 92.69 215 ASN A N 1
ATOM 1658 C CA . ASN A 1 215 ? -8.586 -2.896 12.074 1.00 92.69 215 ASN A CA 1
ATOM 1659 C C . ASN A 1 215 ? -8.589 -3.037 13.604 1.00 92.69 215 ASN A C 1
ATOM 1661 O O . ASN A 1 215 ? -9.085 -4.028 14.131 1.00 92.69 215 ASN A O 1
ATOM 1665 N N . THR A 1 216 ? -8.087 -2.028 14.320 1.00 96.00 216 THR A N 1
ATOM 1666 C CA . THR A 1 216 ? -8.098 -1.982 15.787 1.00 96.00 216 THR A CA 1
ATOM 1667 C C . THR A 1 216 ? -9.523 -1.851 16.319 1.00 96.00 216 THR A C 1
ATOM 1669 O O . THR A 1 216 ? -9.890 -2.578 17.235 1.00 96.00 216 THR A O 1
ATOM 1672 N N . ILE A 1 217 ? -10.353 -0.994 15.708 1.00 97.19 217 ILE A N 1
ATOM 1673 C CA . ILE A 1 217 ? -11.791 -0.881 16.019 1.00 97.19 217 ILE A CA 1
ATOM 1674 C C . ILE A 1 217 ? -12.480 -2.241 15.849 1.00 97.19 217 ILE A C 1
ATOM 1676 O O . ILE A 1 217 ? -13.216 -2.683 16.728 1.00 97.19 217 ILE A O 1
ATOM 1680 N N . SER A 1 218 ? -12.196 -2.937 14.746 1.00 95.44 218 SER A N 1
ATOM 1681 C CA . SER A 1 218 ? -12.741 -4.274 14.489 1.00 95.44 218 SER A CA 1
ATOM 1682 C C . SER A 1 218 ? -12.298 -5.285 15.555 1.00 95.44 218 SER A C 1
ATOM 1684 O O . SER A 1 218 ? -13.135 -6.013 16.090 1.00 95.44 218 SER A O 1
ATOM 1686 N N . GLY A 1 219 ? -11.012 -5.272 15.926 1.00 93.94 219 GLY A N 1
ATOM 1687 C CA . GLY A 1 219 ? -10.455 -6.123 16.982 1.00 93.94 219 GLY A CA 1
ATOM 1688 C C . GLY A 1 219 ? -11.058 -5.853 18.365 1.00 93.94 219 GLY A C 1
ATOM 1689 O O . GLY A 1 219 ? -11.367 -6.795 19.091 1.00 93.94 219 GLY A O 1
ATOM 1690 N N . ILE A 1 220 ? -11.335 -4.587 18.700 1.00 96.25 220 ILE A N 1
ATOM 1691 C CA . ILE A 1 220 ? -12.050 -4.201 19.930 1.00 96.25 220 ILE A CA 1
ATOM 1692 C C . ILE A 1 220 ? -13.420 -4.892 19.998 1.00 96.25 220 ILE A C 1
ATOM 1694 O O . ILE A 1 220 ? -13.796 -5.409 21.050 1.00 96.25 220 ILE A O 1
ATOM 1698 N N . PHE A 1 2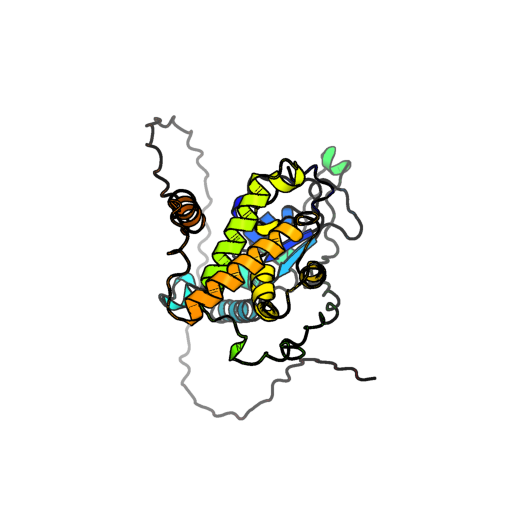21 ? -14.157 -4.964 18.883 1.00 96.06 221 PHE A N 1
ATOM 1699 C CA . PHE A 1 221 ? -15.455 -5.646 18.852 1.00 96.06 221 PHE A CA 1
ATOM 1700 C C . PHE A 1 221 ? -15.359 -7.173 18.924 1.00 96.06 221 PHE A C 1
ATOM 1702 O O . PHE A 1 221 ? -16.307 -7.822 19.374 1.00 96.06 221 PHE A O 1
ATOM 1709 N N . ASP A 1 222 ? -14.225 -7.758 18.537 1.00 92.50 222 ASP A N 1
ATOM 1710 C CA . ASP A 1 222 ? -13.991 -9.200 18.660 1.00 92.50 222 ASP A CA 1
ATOM 1711 C C . ASP A 1 222 ? -13.802 -9.647 20.113 1.00 92.50 222 ASP A C 1
ATOM 1713 O O . ASP A 1 222 ? -14.182 -10.768 20.460 1.00 92.50 222 ASP A O 1
ATOM 1717 N N . VAL A 1 223 ? -13.309 -8.756 20.979 1.00 94.00 223 VAL A N 1
ATOM 1718 C CA . VAL A 1 223 ? -13.124 -9.007 22.419 1.00 94.00 223 VAL A CA 1
ATOM 1719 C C . VAL A 1 223 ? -13.985 -8.107 23.316 1.00 94.00 223 VAL A C 1
ATOM 1721 O O . VAL A 1 223 ? -13.738 -8.010 24.515 1.00 94.00 223 VAL A O 1
ATOM 1724 N N . PHE A 1 224 ? -15.032 -7.476 22.778 1.00 95.50 224 PHE A N 1
ATOM 1725 C CA . PHE A 1 224 ? -15.807 -6.413 23.444 1.00 95.50 224 PHE A CA 1
ATOM 1726 C C . PHE A 1 224 ? -16.310 -6.757 24.859 1.00 95.50 224 PHE A C 1
ATOM 1728 O O . PHE A 1 224 ? -16.371 -5.908 25.751 1.00 95.50 224 PHE A O 1
ATOM 1735 N N . SER A 1 225 ? -16.678 -8.020 25.094 1.00 93.62 225 SER A N 1
ATOM 1736 C CA . SER A 1 225 ? -17.159 -8.498 26.397 1.00 93.62 225 SER A CA 1
ATOM 1737 C C . SER A 1 225 ? -16.061 -8.607 27.465 1.00 93.62 225 SER A C 1
ATOM 1739 O O . SER A 1 225 ? -16.372 -8.673 28.656 1.00 93.62 225 SER A O 1
ATOM 1741 N N . GLN A 1 226 ? -14.797 -8.671 27.042 1.00 94.44 226 GLN A N 1
ATOM 1742 C CA . GLN A 1 226 ? -13.618 -8.821 27.899 1.00 94.44 226 GLN A CA 1
ATOM 1743 C C . GLN A 1 226 ? -13.034 -7.465 28.314 1.00 94.44 226 GLN A C 1
ATOM 1745 O O . GLN A 1 226 ? -12.400 -7.382 29.355 1.00 94.44 226 GLN A O 1
ATOM 1750 N N . LEU A 1 227 ? -13.302 -6.400 27.552 1.00 95.88 227 LEU A N 1
ATOM 1751 C CA . LEU A 1 227 ? -12.787 -5.053 27.808 1.00 95.88 227 LEU A CA 1
ATOM 1752 C C . LEU A 1 227 ? -13.519 -4.397 28.990 1.00 95.88 227 LEU A C 1
ATOM 1754 O O . LEU A 1 227 ? -14.576 -3.781 28.811 1.00 95.88 227 LEU A O 1
ATOM 1758 N N . ARG A 1 228 ? -12.999 -4.568 30.210 1.00 96.88 228 ARG A N 1
ATOM 1759 C CA . ARG A 1 228 ? -13.605 -4.048 31.454 1.00 96.88 228 ARG A CA 1
ATOM 1760 C C . ARG A 1 228 ? -12.741 -3.019 32.167 1.00 96.88 228 ARG A C 1
ATOM 1762 O O . ARG A 1 228 ? -13.234 -2.319 33.043 1.00 96.88 228 ARG A O 1
ATOM 1769 N N . SER A 1 229 ? -11.470 -2.943 31.815 1.00 97.88 229 SER A N 1
ATOM 1770 C CA . SER A 1 229 ? -10.495 -2.064 32.435 1.00 97.88 229 SER A CA 1
ATOM 1771 C C . SER A 1 229 ? -9.593 -1.427 31.384 1.00 97.88 229 SER A C 1
ATOM 1773 O O . SER A 1 229 ? -9.510 -1.879 30.242 1.00 97.88 229 SER A O 1
ATOM 1775 N N . VAL A 1 230 ? -8.867 -0.384 31.787 1.00 97.62 230 VAL A N 1
ATOM 1776 C CA . VAL A 1 230 ? -7.847 0.251 30.940 1.00 97.62 230 VAL A CA 1
ATOM 1777 C C . VAL A 1 230 ? -6.736 -0.740 30.567 1.00 97.62 230 VAL A C 1
ATOM 1779 O O . VAL A 1 230 ? -6.206 -0.675 29.461 1.00 97.62 230 VAL A O 1
ATOM 1782 N N . ALA A 1 231 ? -6.418 -1.698 31.446 1.00 97.38 231 ALA A N 1
ATOM 1783 C CA . ALA A 1 231 ? -5.405 -2.717 31.177 1.00 97.38 231 ALA A CA 1
ATOM 1784 C C . ALA A 1 231 ? -5.791 -3.618 29.989 1.00 97.38 231 ALA A C 1
ATOM 1786 O O . ALA A 1 231 ? -4.936 -3.936 29.160 1.00 97.38 231 ALA A O 1
ATOM 1787 N N . ASP A 1 232 ? -7.080 -3.944 29.850 1.00 96.94 232 ASP A N 1
ATOM 1788 C CA . ASP A 1 232 ? -7.593 -4.772 28.749 1.00 96.94 232 ASP A CA 1
ATOM 1789 C C . ASP A 1 232 ? -7.490 -4.062 27.388 1.00 96.94 232 ASP A C 1
ATOM 1791 O O . ASP A 1 232 ? -7.454 -4.710 26.342 1.00 96.94 232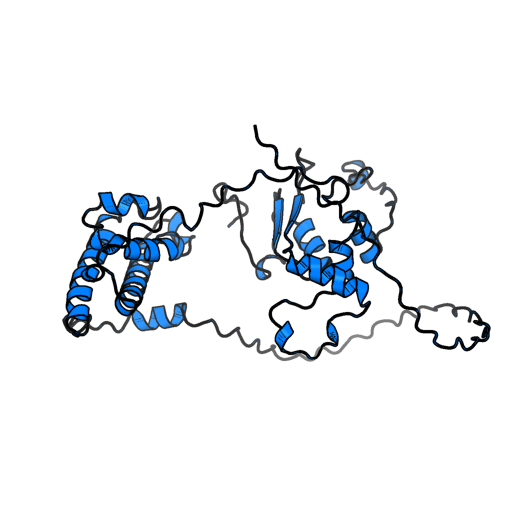 ASP A O 1
ATOM 1795 N N . LEU A 1 233 ? -7.425 -2.724 27.390 1.00 96.75 233 LEU A N 1
ATOM 1796 C CA . LEU A 1 233 ? -7.259 -1.910 26.185 1.00 96.75 233 LEU A CA 1
ATOM 1797 C C . LEU A 1 233 ? -5.803 -1.795 25.731 1.00 96.75 233 LEU A C 1
ATOM 1799 O O . LEU A 1 233 ? -5.573 -1.384 24.596 1.00 96.75 233 LEU A O 1
ATOM 1803 N N . SER A 1 234 ? -4.829 -2.175 26.564 1.00 95.69 234 SER A N 1
ATOM 1804 C CA . SER A 1 234 ? -3.403 -2.014 26.250 1.00 95.69 234 SER A CA 1
ATOM 1805 C C . SER A 1 234 ? -2.969 -2.584 24.888 1.00 95.69 234 SER A C 1
ATOM 1807 O O . SER A 1 234 ? -2.196 -1.903 24.216 1.00 95.69 234 SER A O 1
ATOM 1809 N N . PRO A 1 235 ? -3.494 -3.725 24.383 1.00 95.62 235 PRO A N 1
ATOM 1810 C CA . PRO A 1 235 ? -3.117 -4.228 23.057 1.00 95.62 235 PRO A CA 1
ATOM 1811 C C . PRO A 1 235 ? -3.653 -3.379 21.891 1.00 95.62 235 PRO A C 1
ATOM 1813 O O . PRO A 1 235 ? -3.204 -3.531 20.758 1.00 95.62 235 PRO A O 1
ATOM 1816 N N . TYR A 1 236 ? -4.637 -2.515 22.153 1.00 95.56 236 TYR A N 1
ATOM 1817 C CA . TYR A 1 236 ? -5.352 -1.713 21.155 1.00 95.56 236 TYR A CA 1
ATOM 1818 C C . TYR A 1 236 ? -4.972 -0.225 21.197 1.00 95.56 236 TYR A C 1
ATOM 1820 O O . TYR A 1 236 ? -5.355 0.532 20.304 1.00 95.56 236 TYR A O 1
ATOM 1828 N N . VAL A 1 237 ? -4.226 0.208 22.215 1.00 94.44 237 VAL A N 1
ATOM 1829 C CA . VAL A 1 237 ? -3.780 1.594 22.388 1.00 94.44 237 VAL A CA 1
ATOM 1830 C C . VAL A 1 237 ? -2.387 1.746 21.782 1.00 94.44 237 VAL A C 1
ATOM 1832 O O . VAL A 1 237 ? -1.433 1.104 22.211 1.00 94.44 237 VAL A O 1
ATOM 1835 N N . ASN A 1 238 ? -2.258 2.611 20.775 1.00 93.00 238 ASN A N 1
ATOM 1836 C CA . ASN A 1 238 ? -0.959 2.997 20.226 1.00 93.00 238 ASN A CA 1
ATOM 1837 C C . ASN A 1 238 ? -0.401 4.235 20.954 1.00 93.00 238 ASN A C 1
ATOM 1839 O O . ASN A 1 238 ? -1.092 4.875 21.747 1.00 93.00 238 ASN A O 1
ATOM 1843 N N . GLY A 1 239 ? 0.840 4.620 20.645 1.00 93.06 239 GLY A N 1
ATOM 1844 C CA . GLY A 1 239 ? 1.478 5.788 21.268 1.00 93.06 239 GLY A CA 1
ATOM 1845 C C . GLY A 1 239 ? 0.748 7.122 21.041 1.00 93.06 239 GLY A C 1
ATOM 1846 O O . GLY A 1 239 ? 0.967 8.067 21.789 1.00 93.06 239 GLY A O 1
ATOM 1847 N N . PHE A 1 240 ? -0.141 7.214 20.047 1.00 93.38 240 PHE A N 1
ATOM 1848 C CA . PHE A 1 240 ? -0.929 8.418 19.769 1.00 93.38 240 PHE A CA 1
ATOM 1849 C C . PHE A 1 240 ? -2.180 8.542 20.646 1.00 93.38 240 PHE A C 1
ATOM 1851 O O . PHE A 1 240 ? -2.680 9.650 20.832 1.00 93.38 240 PHE A O 1
ATOM 1858 N N . LEU A 1 241 ? -2.682 7.427 21.180 1.00 93.94 241 LEU A N 1
ATOM 1859 C CA . LEU A 1 241 ? -3.815 7.380 22.109 1.00 93.94 241 LEU A CA 1
ATOM 1860 C C . LEU A 1 241 ? -3.397 7.411 23.583 1.00 93.94 241 LEU A C 1
ATOM 1862 O O . LEU A 1 241 ? -4.266 7.363 24.456 1.00 93.94 241 LEU A O 1
ATOM 1866 N N . GLN A 1 242 ? -2.096 7.494 23.865 1.00 93.38 242 GLN A N 1
ATOM 1867 C CA . GLN A 1 242 ? -1.592 7.521 25.230 1.00 93.38 242 GLN A CA 1
ATOM 1868 C C . GLN A 1 242 ? -2.169 8.724 25.997 1.00 93.38 242 GLN A C 1
ATOM 1870 O O . GLN A 1 242 ? -2.092 9.862 25.535 1.00 93.38 242 GLN A O 1
ATOM 1875 N N . GLY A 1 243 ? -2.768 8.474 27.162 1.00 94.94 243 GLY A N 1
ATOM 1876 C CA . GLY A 1 243 ? -3.484 9.471 27.967 1.00 94.94 243 GLY A CA 1
ATOM 1877 C C . GLY A 1 243 ? -4.979 9.620 27.646 1.00 94.94 243 GLY A C 1
ATOM 1878 O O . GLY A 1 243 ? -5.688 10.324 28.367 1.00 94.94 243 GLY A O 1
ATOM 1879 N N . HIS A 1 244 ? -5.485 8.959 26.601 1.00 96.56 244 HIS A N 1
ATOM 1880 C CA . HIS A 1 244 ? -6.908 8.938 26.238 1.00 96.56 244 HIS A CA 1
ATOM 1881 C C . HIS A 1 244 ? -7.591 7.590 26.525 1.00 96.56 244 HIS A C 1
ATOM 1883 O O . HIS A 1 244 ? -8.740 7.376 26.131 1.00 96.56 244 HIS A O 1
ATOM 1889 N N . GLU A 1 245 ? -6.924 6.679 27.233 1.00 96.94 245 GLU A N 1
ATOM 1890 C CA . GLU A 1 245 ? -7.399 5.313 27.464 1.00 96.94 245 GLU A CA 1
ATOM 1891 C C . GLU A 1 245 ? -8.660 5.285 28.330 1.00 96.94 245 GLU A C 1
ATOM 1893 O O . GLU A 1 245 ? -9.584 4.522 28.056 1.00 96.94 245 GLU A O 1
ATOM 1898 N N . GLN A 1 246 ? -8.742 6.160 29.339 1.00 97.81 246 GLN A N 1
ATOM 1899 C CA . GLN A 1 246 ? -9.949 6.296 30.160 1.00 97.81 246 GLN A CA 1
ATOM 1900 C C . GLN A 1 246 ? -11.137 6.813 29.345 1.00 97.81 246 GLN A C 1
ATOM 1902 O O . GLN A 1 246 ? -12.256 6.341 29.524 1.00 97.81 246 GLN A O 1
ATOM 1907 N N . SER A 1 247 ? -10.903 7.757 28.428 1.00 97.56 247 SER A N 1
ATOM 1908 C CA . SER A 1 247 ? -11.956 8.272 27.549 1.00 97.56 247 SER A CA 1
ATOM 1909 C C . SER A 1 247 ? -12.444 7.198 26.576 1.00 97.56 247 SER A C 1
ATOM 1911 O O . SER A 1 247 ? -13.644 7.088 26.349 1.00 97.56 247 SER A O 1
ATOM 1913 N N . LEU A 1 248 ? -11.533 6.370 26.052 1.00 97.62 248 LEU A N 1
ATOM 1914 C CA . LEU A 1 248 ? -11.890 5.233 25.204 1.00 97.62 248 LEU A CA 1
ATOM 1915 C C . LEU A 1 248 ? -12.689 4.180 25.983 1.00 97.62 248 LEU A C 1
ATOM 1917 O O . LEU A 1 248 ? -13.685 3.671 25.476 1.00 97.62 248 LEU A O 1
ATOM 1921 N N . LEU A 1 249 ? -12.289 3.874 27.222 1.00 97.88 249 LEU A N 1
ATOM 1922 C CA . LEU A 1 249 ? -13.035 2.952 28.080 1.00 97.88 249 LEU A CA 1
ATOM 1923 C C . LEU A 1 249 ? -14.446 3.478 28.375 1.00 97.88 249 LEU A C 1
ATOM 1925 O O . LEU A 1 249 ? -15.403 2.713 28.283 1.00 97.88 249 LEU A O 1
ATOM 1929 N N . ALA A 1 250 ? -14.588 4.777 28.655 1.00 97.88 250 ALA A N 1
ATOM 1930 C CA . ALA A 1 250 ? -15.888 5.407 28.878 1.00 97.88 250 ALA A CA 1
ATOM 1931 C C . ALA A 1 250 ? -16.800 5.307 27.640 1.00 97.88 250 ALA A C 1
ATOM 1933 O O . ALA A 1 250 ? -17.973 4.959 27.771 1.00 97.88 250 ALA A O 1
ATOM 1934 N N . GLU A 1 251 ? -16.256 5.527 26.438 1.00 97.94 251 GLU A N 1
ATOM 1935 C CA . GLU A 1 251 ? -16.987 5.355 25.173 1.00 97.94 251 GLU A CA 1
ATOM 1936 C C . GLU A 1 251 ? -17.432 3.891 24.973 1.00 97.94 251 GLU A C 1
ATOM 1938 O O . GLU A 1 251 ? -18.569 3.613 24.592 1.00 97.94 251 GLU A O 1
ATOM 1943 N N . ILE A 1 252 ? -16.565 2.923 25.295 1.00 97.56 252 ILE A N 1
ATOM 1944 C CA . ILE A 1 252 ? -16.885 1.485 25.236 1.00 97.56 252 ILE A CA 1
ATOM 1945 C C . ILE A 1 252 ? -17.991 1.115 26.237 1.00 97.56 252 ILE A C 1
ATOM 1947 O O . ILE A 1 252 ? -18.876 0.313 25.925 1.00 97.56 252 ILE A O 1
ATOM 1951 N N . GLU A 1 253 ? -17.975 1.690 27.438 1.00 97.12 253 GLU A N 1
ATOM 1952 C CA . GLU A 1 253 ? -19.033 1.497 28.431 1.00 97.12 253 GLU A CA 1
ATOM 1953 C C . GLU A 1 253 ? -20.368 2.109 27.993 1.00 97.12 253 GLU A C 1
ATOM 1955 O O . GLU A 1 253 ? -21.420 1.498 28.206 1.00 97.12 253 GLU A O 1
ATOM 1960 N N . GLU A 1 254 ? -20.346 3.276 27.346 1.00 96.50 254 GLU A N 1
ATOM 1961 C CA . GLU A 1 254 ? -21.536 3.870 26.737 1.00 96.50 254 GLU A CA 1
ATOM 1962 C C . GLU A 1 254 ? -22.102 2.958 25.641 1.00 96.50 254 GLU A C 1
ATOM 1964 O O . GLU A 1 254 ? -23.295 2.638 25.654 1.00 96.50 254 GLU A O 1
ATOM 1969 N N . LEU A 1 255 ? -21.243 2.447 24.754 1.00 96.81 255 LEU A N 1
ATOM 1970 C CA . LEU A 1 255 ? -21.635 1.475 23.734 1.00 96.81 255 LEU A CA 1
ATOM 1971 C C . LEU A 1 255 ? -22.252 0.218 24.343 1.00 96.81 255 LEU A C 1
ATOM 1973 O O . LEU A 1 255 ? -23.256 -0.277 23.838 1.00 96.81 255 LEU A O 1
ATOM 1977 N N . ARG A 1 256 ? -21.725 -0.274 25.469 1.00 96.12 256 ARG A N 1
ATOM 1978 C CA . ARG A 1 256 ? -22.288 -1.438 26.167 1.00 96.12 256 ARG A CA 1
ATOM 1979 C C . ARG A 1 256 ? -23.720 -1.180 26.647 1.00 96.12 256 ARG A C 1
ATOM 1981 O O . ARG A 1 256 ? -24.568 -2.062 26.511 1.00 96.12 256 ARG A O 1
ATOM 1988 N N . LYS A 1 257 ? -24.013 0.023 27.155 1.00 95.56 257 LYS A N 1
ATOM 1989 C CA . LYS A 1 257 ? -25.380 0.424 27.539 1.00 95.56 257 LYS A CA 1
ATOM 1990 C C . LYS A 1 257 ? -26.300 0.476 26.317 1.00 95.56 257 LYS A C 1
ATOM 1992 O O . LYS A 1 257 ? -27.397 -0.079 26.360 1.00 95.56 257 LYS A O 1
ATOM 1997 N N . LYS A 1 258 ? -25.838 1.074 25.214 1.00 95.94 258 LYS A N 1
ATOM 1998 C CA . LYS A 1 258 ? -26.602 1.179 23.958 1.00 95.94 258 LYS A CA 1
ATOM 1999 C C . LYS A 1 258 ? -26.873 -0.183 23.320 1.00 95.94 258 LYS A C 1
ATOM 2001 O O . LYS A 1 258 ? -28.001 -0.453 22.924 1.00 95.94 258 LYS A O 1
ATOM 2006 N N . PHE A 1 259 ? -25.898 -1.088 23.320 1.00 95.75 259 PHE A N 1
ATOM 2007 C CA . PHE A 1 259 ? -26.087 -2.464 22.851 1.00 95.75 259 PHE A CA 1
ATOM 2008 C C . PHE A 1 259 ? -27.092 -3.233 23.714 1.00 95.75 259 PHE A C 1
ATOM 2010 O O . PHE A 1 259 ? -27.878 -4.014 23.184 1.00 95.75 259 PHE A O 1
ATOM 2017 N N . GLY A 1 260 ? -27.136 -2.971 25.025 1.00 94.38 260 GLY A N 1
ATOM 2018 C CA . GLY A 1 260 ? -28.189 -3.490 25.899 1.00 94.38 260 GLY A CA 1
ATOM 2019 C C . GLY A 1 260 ? -29.597 -3.097 25.433 1.00 94.38 260 GLY A C 1
ATOM 2020 O O . GLY A 1 260 ? -30.487 -3.943 25.429 1.00 94.38 260 GLY A O 1
ATOM 2021 N N . ARG A 1 261 ? -29.778 -1.850 24.973 1.00 94.88 261 ARG A N 1
ATOM 2022 C CA . ARG A 1 261 ? -31.046 -1.343 24.413 1.00 94.88 261 ARG A CA 1
ATOM 2023 C C . ARG A 1 261 ? -31.363 -1.958 23.048 1.00 94.88 261 ARG A C 1
ATOM 2025 O O . ARG A 1 261 ? -32.470 -2.444 22.841 1.00 94.88 261 ARG A O 1
ATOM 2032 N N . MET A 1 262 ? -30.378 -2.023 22.154 1.00 94.75 262 MET A N 1
ATOM 2033 C CA . MET A 1 262 ? -30.544 -2.649 20.836 1.00 94.75 262 MET A CA 1
ATOM 2034 C C . MET A 1 262 ? -30.930 -4.135 20.946 1.00 94.75 262 MET A C 1
ATOM 2036 O O . MET A 1 262 ? -31.756 -4.612 20.176 1.00 94.75 262 MET A O 1
ATOM 2040 N N . ASN A 1 263 ? -30.399 -4.863 21.938 1.00 93.62 263 ASN A N 1
ATOM 2041 C CA . ASN A 1 263 ? -30.756 -6.267 22.187 1.00 93.62 263 ASN A CA 1
ATOM 2042 C C . ASN A 1 263 ? -32.230 -6.479 22.564 1.00 93.62 263 ASN A C 1
ATOM 2044 O O . ASN A 1 263 ? -32.759 -7.562 22.331 1.00 93.62 263 ASN A O 1
ATOM 2048 N N . ILE A 1 264 ? -32.887 -5.473 23.148 1.00 95.25 264 ILE A N 1
ATOM 2049 C CA . ILE A 1 264 ? -34.321 -5.509 23.478 1.00 95.25 264 ILE A CA 1
ATOM 2050 C C . ILE A 1 264 ? -35.185 -4.815 22.413 1.00 95.25 264 ILE A C 1
ATOM 2052 O O . ILE A 1 264 ? -36.371 -4.592 22.640 1.00 95.25 264 ILE A O 1
ATOM 2056 N N . GLY A 1 265 ? -34.605 -4.483 21.253 1.00 94.31 265 GLY A N 1
ATOM 2057 C CA . GLY A 1 265 ? -35.307 -3.859 20.130 1.00 94.31 265 GLY A CA 1
ATOM 2058 C C . GLY A 1 265 ? -35.610 -2.371 20.311 1.00 94.31 265 GLY A C 1
ATOM 2059 O O . GLY A 1 265 ? -36.446 -1.842 19.586 1.00 94.31 265 GLY A O 1
ATOM 2060 N N . LEU A 1 266 ? -34.960 -1.698 21.267 1.00 94.62 266 LEU A N 1
ATOM 2061 C CA . LEU A 1 266 ? -35.085 -0.252 21.443 1.00 94.62 266 LEU A CA 1
ATOM 2062 C C . LEU A 1 266 ? -34.052 0.499 20.602 1.00 94.62 266 LEU A C 1
ATOM 2064 O O . LEU A 1 266 ? -32.923 0.034 20.418 1.00 94.62 266 LEU A O 1
ATOM 2068 N N . ASP A 1 267 ? -34.429 1.696 20.161 1.00 93.50 267 ASP A N 1
ATOM 2069 C CA . ASP A 1 267 ? -33.541 2.595 19.432 1.00 93.50 267 ASP A CA 1
ATOM 2070 C C . ASP A 1 267 ? -32.390 3.065 20.355 1.00 93.50 267 ASP A C 1
ATOM 2072 O O . ASP A 1 267 ? -32.647 3.554 21.468 1.00 93.50 267 ASP A O 1
ATOM 2076 N N . PRO A 1 268 ? -31.113 2.914 19.947 1.00 92.38 268 PRO A N 1
ATOM 2077 C CA . PRO A 1 268 ? -29.967 3.308 20.764 1.00 92.38 268 PRO A CA 1
ATOM 2078 C C . PRO A 1 268 ? -29.945 4.800 21.139 1.00 92.38 268 PRO A C 1
ATOM 2080 O O . PRO A 1 268 ? -29.391 5.123 22.194 1.00 92.38 268 PRO A O 1
ATOM 2083 N N . ASP A 1 269 ? -30.580 5.686 20.364 1.00 91.00 269 ASP A N 1
ATOM 2084 C CA . ASP A 1 269 ? -30.471 7.145 20.513 1.00 91.00 269 ASP A CA 1
ATOM 2085 C C . ASP A 1 269 ? -31.708 7.802 21.168 1.00 91.00 269 ASP A C 1
ATOM 2087 O O . ASP A 1 269 ? -31.663 8.962 21.577 1.00 91.00 269 ASP A O 1
ATOM 2091 N N . GLU A 1 270 ? -32.794 7.055 21.383 1.00 87.06 270 GLU A N 1
ATOM 2092 C CA . GLU A 1 270 ? -34.071 7.599 21.892 1.00 87.06 270 GLU A CA 1
ATOM 2093 C C . GLU A 1 270 ? -33.988 8.220 23.309 1.00 87.06 270 GLU A C 1
ATOM 2095 O O . GLU A 1 270 ? -34.788 9.086 23.655 1.00 87.06 270 GLU A O 1
ATOM 2100 N N . SER A 1 271 ? -32.999 7.855 24.135 1.00 75.00 271 SER A N 1
ATOM 2101 C CA . SER A 1 271 ? -32.840 8.425 25.484 1.00 75.00 271 SER A CA 1
ATOM 2102 C C . SER A 1 271 ? -32.000 9.704 25.534 1.00 75.00 271 SER A C 1
ATOM 2104 O O . SER A 1 271 ? -31.952 10.355 26.577 1.00 75.00 271 SER A O 1
ATOM 2106 N N . SER A 1 272 ? -31.302 10.068 24.453 1.00 72.25 272 SER A N 1
ATOM 2107 C CA . SER A 1 272 ? -30.551 11.323 24.392 1.00 72.25 272 SER A CA 1
ATOM 2108 C C . SER A 1 272 ? -31.408 12.387 23.724 1.00 72.25 272 SER A C 1
ATOM 2110 O O . SER A 1 272 ? -31.343 12.587 22.518 1.00 72.25 272 SER A O 1
ATOM 2112 N N . SER A 1 273 ? -32.188 13.123 24.512 1.00 61.38 273 SER A N 1
ATOM 2113 C CA . SER A 1 273 ? -32.974 14.277 24.050 1.00 61.38 273 SER A CA 1
ATOM 2114 C C . SER A 1 273 ? -32.113 15.490 23.640 1.00 61.38 273 SER A C 1
ATOM 2116 O O . SER A 1 273 ? -32.590 16.624 23.651 1.00 61.38 273 SER A O 1
ATOM 2118 N N . LEU A 1 274 ? -30.832 15.281 23.319 1.00 61.72 274 LEU A N 1
ATOM 2119 C CA . LEU A 1 274 ? -29.929 16.309 22.821 1.00 61.72 274 LEU A CA 1
ATOM 2120 C C . LEU A 1 274 ? -29.880 16.222 21.290 1.00 61.72 274 LEU A C 1
ATOM 2122 O O . LEU A 1 274 ? -29.687 15.134 20.752 1.00 61.72 274 LEU A O 1
ATOM 2126 N N . PRO A 1 275 ? -30.041 17.344 20.570 1.00 56.50 275 PRO A N 1
ATOM 2127 C CA . PRO A 1 275 ? -30.087 17.339 19.113 1.00 56.50 275 PRO A CA 1
ATOM 2128 C C . PRO A 1 275 ? -28.761 16.828 18.521 1.00 56.50 275 PRO A C 1
ATOM 2130 O O . PRO A 1 275 ? -27.738 17.509 18.582 1.00 56.50 275 PRO A O 1
ATOM 2133 N N . SER A 1 276 ? -28.784 15.636 17.913 1.00 57.66 276 SER A N 1
ATOM 2134 C CA . SER A 1 276 ? -27.619 14.960 17.310 1.00 57.66 276 SER A CA 1
ATOM 2135 C C . SER A 1 276 ? -27.178 15.546 15.953 1.00 57.66 276 SER A C 1
ATOM 2137 O O . SER A 1 276 ? -26.157 15.147 15.392 1.00 57.66 276 SER A O 1
ATOM 2139 N N . ASN A 1 277 ? -27.888 16.553 15.434 1.00 53.47 277 ASN A N 1
ATOM 2140 C CA . ASN A 1 277 ? -27.869 16.936 14.014 1.00 53.47 277 ASN A CA 1
ATOM 2141 C C . ASN A 1 277 ? -26.580 17.580 13.457 1.00 53.47 277 ASN A C 1
ATOM 2143 O O . ASN A 1 277 ? -26.510 17.838 12.255 1.00 53.47 277 ASN A O 1
ATOM 2147 N N . SER A 1 278 ? -25.551 17.854 14.264 1.00 60.38 278 SER A N 1
ATOM 2148 C CA . SER A 1 278 ? -24.345 18.544 13.764 1.00 60.38 278 SER A CA 1
ATOM 2149 C C . SER A 1 278 ? -23.253 17.596 13.246 1.00 60.38 278 SER A C 1
ATOM 2151 O O . SER A 1 278 ? -22.574 17.903 12.267 1.00 60.38 278 SER A O 1
ATOM 2153 N N . TYR A 1 279 ? -23.089 16.416 13.850 1.00 60.56 279 TYR A N 1
ATOM 2154 C CA . TYR A 1 279 ? -21.936 15.553 13.554 1.00 60.56 279 TYR A CA 1
ATOM 2155 C C . TYR A 1 279 ? -22.188 14.533 12.438 1.00 60.56 279 TYR A C 1
ATOM 2157 O O . TYR A 1 279 ? -21.257 14.192 11.706 1.00 60.56 279 TYR A O 1
ATOM 2165 N N . ASP A 1 280 ? -23.431 14.090 12.257 1.00 62.69 280 ASP A N 1
ATOM 2166 C CA . ASP A 1 280 ? -23.759 13.051 11.273 1.00 62.69 280 ASP A CA 1
ATOM 2167 C C . ASP A 1 280 ? -23.694 13.548 9.835 1.00 62.69 280 ASP A C 1
ATOM 2169 O O . ASP A 1 280 ? -23.178 12.850 8.961 1.00 62.69 280 ASP A O 1
ATOM 2173 N N . ASN A 1 281 ? -24.072 14.805 9.608 1.00 66.88 281 ASN A N 1
ATOM 2174 C CA . ASN A 1 281 ? -23.934 15.442 8.300 1.00 66.88 281 ASN A CA 1
ATOM 2175 C C . ASN A 1 281 ? -22.462 15.599 7.881 1.00 66.88 281 ASN A C 1
ATOM 2177 O O . ASN A 1 281 ? -22.132 15.477 6.703 1.00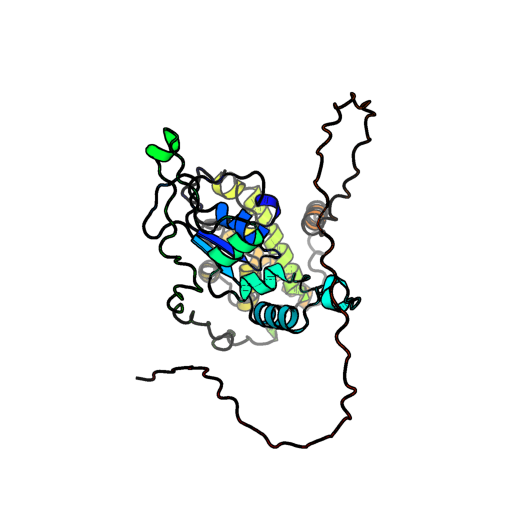 66.88 281 ASN A O 1
ATOM 2181 N N . PHE A 1 282 ? -21.555 15.813 8.839 1.00 65.12 282 PHE A N 1
ATOM 2182 C CA . PHE A 1 282 ? -20.129 15.956 8.547 1.00 65.12 282 PHE A CA 1
ATOM 2183 C C . PHE A 1 282 ? -19.471 14.610 8.210 1.00 65.12 282 PHE A C 1
ATOM 2185 O O . PHE A 1 282 ? -18.710 14.512 7.250 1.00 65.12 282 PHE A O 1
ATOM 2192 N N . PHE A 1 283 ? -19.804 13.541 8.939 1.00 61.75 283 PHE A N 1
ATOM 2193 C CA . PHE A 1 283 ? -19.280 12.203 8.639 1.00 61.75 283 PHE A CA 1
ATOM 2194 C C . PHE A 1 283 ? -19.858 11.601 7.358 1.00 61.75 283 PHE A C 1
ATOM 2196 O O . PHE A 1 283 ? -19.129 10.926 6.629 1.00 61.75 283 PHE A O 1
ATOM 2203 N N . ALA A 1 284 ? -21.126 11.883 7.045 1.00 65.25 284 ALA A N 1
ATOM 2204 C CA . ALA A 1 284 ? -21.703 11.544 5.748 1.00 65.25 284 ALA A CA 1
ATOM 2205 C C . ALA A 1 284 ? -20.935 12.219 4.596 1.00 65.25 284 ALA A C 1
ATOM 2207 O O . ALA A 1 284 ? -20.748 11.604 3.551 1.00 65.25 284 ALA A O 1
ATOM 2208 N N . SER A 1 285 ? -20.415 13.436 4.806 1.00 63.72 285 SER A N 1
ATOM 2209 C CA . SER A 1 285 ? -19.594 14.141 3.814 1.00 63.72 285 SER A CA 1
ATOM 2210 C C . SER A 1 285 ? -18.172 13.588 3.672 1.00 63.72 285 SER A C 1
ATOM 2212 O O . SER A 1 285 ? -17.613 13.695 2.587 1.00 63.72 285 SER A O 1
ATOM 2214 N N . ILE A 1 286 ? -17.574 13.019 4.728 1.00 58.72 286 ILE A N 1
ATOM 2215 C CA . ILE A 1 286 ? -16.210 12.450 4.673 1.00 58.72 286 ILE A CA 1
ATOM 2216 C C . ILE A 1 286 ? -16.208 11.043 4.062 1.00 58.72 286 ILE A C 1
ATOM 2218 O O . ILE A 1 286 ? -15.266 10.670 3.371 1.00 58.72 286 ILE A O 1
ATOM 2222 N N . ASN A 1 287 ? -17.252 10.253 4.327 1.00 52.16 287 ASN A N 1
ATOM 2223 C CA . ASN A 1 287 ? -17.361 8.880 3.827 1.00 52.16 287 ASN A CA 1
ATOM 2224 C C . ASN A 1 287 ? -18.119 8.776 2.498 1.00 52.16 287 ASN A C 1
ATOM 2226 O O . ASN A 1 287 ? -18.209 7.683 1.937 1.00 52.16 287 ASN A O 1
ATOM 2230 N N . ALA A 1 288 ? -18.682 9.877 1.992 1.00 55.81 288 ALA A N 1
ATOM 2231 C CA . ALA A 1 288 ? -19.185 9.901 0.631 1.00 55.81 288 ALA A CA 1
ATOM 2232 C C . ALA A 1 288 ? -17.999 9.626 -0.308 1.00 55.81 288 ALA A C 1
ATOM 2234 O O . ALA A 1 288 ? -16.994 10.332 -0.214 1.00 55.81 288 ALA A O 1
ATOM 2235 N N . PRO A 1 289 ? -18.075 8.619 -1.197 1.00 45.25 289 PRO A N 1
ATOM 2236 C CA . PRO A 1 289 ? -17.056 8.451 -2.219 1.00 45.25 289 PRO A CA 1
ATOM 2237 C C . PRO A 1 289 ? -16.989 9.767 -2.990 1.00 45.25 289 PRO A C 1
ATOM 2239 O O . PRO A 1 289 ? -17.996 10.175 -3.577 1.00 45.25 289 PRO A O 1
ATOM 2242 N N . GLU A 1 290 ? -15.849 10.463 -2.923 1.00 39.88 290 GLU A N 1
ATOM 2243 C CA . GLU A 1 290 ? -15.628 11.690 -3.683 1.00 39.88 290 GLU A CA 1
ATOM 2244 C C . GLU A 1 290 ? -16.004 11.392 -5.133 1.00 39.88 290 GLU A C 1
ATOM 2246 O O . GLU A 1 290 ? -15.344 10.612 -5.826 1.00 39.88 290 GLU A O 1
ATOM 2251 N N . LYS A 1 291 ? -17.116 11.974 -5.597 1.00 41.44 291 LYS A N 1
ATOM 2252 C CA . LYS A 1 291 ? -17.389 12.041 -7.026 1.00 41.44 291 LYS A CA 1
ATOM 2253 C C . LYS A 1 291 ? -16.197 12.780 -7.608 1.00 41.44 291 LYS A C 1
ATOM 2255 O O . LYS A 1 291 ? -16.016 13.955 -7.297 1.00 41.44 291 LYS A O 1
ATOM 2260 N N . ALA A 1 292 ? -15.386 12.065 -8.389 1.00 37.00 292 ALA A N 1
ATOM 2261 C CA . ALA A 1 292 ? -14.210 12.616 -9.042 1.00 37.00 292 ALA A CA 1
ATOM 2262 C C . ALA A 1 292 ? -14.569 13.990 -9.633 1.00 37.00 292 ALA A C 1
ATOM 2264 O O . ALA A 1 292 ? -15.605 14.093 -10.307 1.00 37.00 292 ALA A O 1
ATOM 2265 N N . PRO A 1 293 ? -13.789 15.048 -9.345 1.00 36.59 293 PRO A N 1
ATOM 2266 C CA . PRO A 1 293 ? -14.110 16.384 -9.810 1.00 36.59 293 PRO A CA 1
ATOM 2267 C C . PRO A 1 293 ? -14.281 16.334 -11.326 1.00 36.59 293 PRO A C 1
ATOM 2269 O O . PRO A 1 293 ? -13.372 15.957 -12.065 1.00 36.59 293 PRO A O 1
ATOM 2272 N N . THR A 1 294 ? -15.485 16.668 -11.788 1.00 39.22 294 THR A N 1
ATOM 2273 C CA . THR A 1 294 ? -15.746 16.851 -13.212 1.00 39.22 294 THR A CA 1
ATOM 2274 C C . THR A 1 294 ? -14.958 18.082 -13.620 1.00 39.22 294 THR A C 1
ATOM 2276 O O . THR A 1 294 ? -15.344 19.207 -13.309 1.00 39.22 294 THR A O 1
ATOM 2279 N N . TYR A 1 295 ? -13.803 17.849 -14.238 1.00 33.56 295 TYR A N 1
ATOM 2280 C CA . TYR A 1 295 ? -12.914 18.887 -14.732 1.00 33.56 295 TYR A CA 1
ATOM 2281 C C . TYR A 1 295 ? -13.654 19.645 -15.841 1.00 33.56 295 TYR A C 1
ATOM 2283 O O . TYR A 1 295 ? -13.688 19.223 -16.996 1.00 33.56 295 TYR A O 1
ATOM 2291 N N . GLN A 1 296 ? -14.320 20.745 -15.486 1.00 38.94 296 GLN A N 1
ATOM 2292 C CA . GLN A 1 296 ? -14.797 21.703 -16.472 1.00 38.94 296 GLN A CA 1
ATOM 2293 C C . GLN A 1 296 ? -13.570 22.439 -16.997 1.00 38.94 296 GLN A C 1
ATOM 2295 O O . GLN A 1 296 ? -12.987 23.286 -16.324 1.00 38.94 296 GLN A O 1
ATOM 2300 N N . SER A 1 297 ? -13.151 22.027 -18.191 1.00 37.72 297 SER A N 1
ATOM 2301 C CA . SER A 1 297 ? -12.063 22.636 -18.942 1.00 37.72 297 SER A CA 1
ATOM 2302 C C . SER A 1 297 ? -12.316 24.145 -19.060 1.00 37.72 297 SER A C 1
ATOM 2304 O O . SER A 1 297 ? -13.362 24.530 -19.593 1.00 37.72 297 SER A O 1
ATOM 2306 N N . PRO A 1 298 ? -11.419 25.015 -18.567 1.00 44.19 298 PRO A N 1
ATOM 2307 C CA . PRO A 1 298 ? -11.590 26.444 -18.740 1.00 44.19 298 PRO A CA 1
ATOM 2308 C C . PRO A 1 298 ? -11.476 26.796 -20.224 1.00 44.19 298 PRO A C 1
ATOM 2310 O O . PRO A 1 298 ? -10.615 26.301 -20.952 1.00 44.19 298 PRO A O 1
ATOM 2313 N N . LEU A 1 299 ? -12.421 27.636 -20.633 1.00 42.56 299 LEU A N 1
ATOM 2314 C CA . LEU A 1 299 ? -12.608 28.238 -21.944 1.00 42.56 299 LEU A CA 1
ATOM 2315 C C . LEU A 1 299 ? -11.295 28.582 -22.659 1.00 42.56 299 LEU A C 1
ATOM 2317 O O . LEU A 1 299 ? -10.437 29.292 -22.137 1.00 42.56 299 LEU A O 1
ATOM 2321 N N . SER A 1 300 ? -11.206 28.112 -23.903 1.00 40.44 300 SER A N 1
ATOM 2322 C CA . SER A 1 300 ? -10.207 28.492 -24.892 1.00 40.44 300 SER A CA 1
ATOM 2323 C C . SER A 1 300 ? -10.226 30.004 -25.124 1.00 40.44 300 SER A C 1
ATOM 2325 O O . SER A 1 300 ? -11.154 30.540 -25.729 1.00 40.44 300 SER A O 1
ATOM 2327 N N . ALA A 1 301 ? -9.183 30.697 -24.673 1.00 40.53 301 ALA A N 1
ATOM 2328 C CA . ALA A 1 301 ? -8.847 32.007 -25.206 1.00 40.53 301 ALA A CA 1
ATOM 2329 C C . ALA A 1 301 ? -8.225 31.808 -26.597 1.00 40.53 301 ALA A C 1
ATOM 2331 O O . ALA A 1 301 ? -7.235 31.090 -26.744 1.00 40.53 301 ALA A O 1
ATOM 2332 N N . ASN A 1 302 ? -8.835 32.422 -27.612 1.00 47.97 302 ASN A N 1
ATOM 2333 C CA . ASN A 1 302 ? -8.307 32.497 -28.971 1.00 47.97 302 ASN A CA 1
ATOM 2334 C C . ASN A 1 302 ? -6.949 33.210 -28.953 1.00 47.97 302 ASN A C 1
ATOM 2336 O O . ASN A 1 302 ? -6.890 34.435 -28.870 1.00 47.97 302 ASN A O 1
ATOM 2340 N N . VAL A 1 303 ? -5.867 32.437 -29.033 1.00 43.62 303 VAL A N 1
ATOM 2341 C CA . VAL A 1 303 ? -4.533 32.940 -29.363 1.00 43.62 303 VAL A CA 1
ATOM 2342 C C . VAL A 1 303 ? -4.300 32.643 -30.837 1.00 43.62 303 VAL A C 1
ATOM 2344 O O . VAL A 1 303 ? -4.267 31.489 -31.261 1.00 43.62 303 VAL A O 1
ATOM 2347 N N . GLU A 1 304 ? -4.188 33.711 -31.616 1.00 47.66 304 GLU A N 1
ATOM 2348 C CA . GLU A 1 304 ? -3.871 33.684 -33.039 1.00 47.66 304 GLU A CA 1
ATOM 2349 C C . GLU A 1 304 ? -2.446 33.119 -33.232 1.00 47.66 304 GLU A C 1
ATOM 2351 O O . GLU A 1 304 ? -1.499 33.627 -32.621 1.00 47.66 304 GLU A O 1
ATOM 2356 N N . PRO A 1 305 ? -2.250 32.039 -34.013 1.00 44.03 305 PRO A N 1
ATOM 2357 C CA . PRO A 1 305 ? -0.938 31.425 -34.149 1.00 44.03 305 PRO A CA 1
ATOM 2358 C C . PRO A 1 305 ? -0.039 32.256 -35.070 1.00 44.03 305 PRO A C 1
ATOM 2360 O O . PRO A 1 305 ? -0.312 32.438 -36.255 1.00 44.03 305 PRO A O 1
ATOM 2363 N N . SER A 1 306 ? 1.080 32.713 -34.511 1.00 49.81 306 SER A N 1
ATOM 2364 C CA . SER A 1 306 ? 2.179 33.336 -35.250 1.00 49.81 306 SER A CA 1
ATOM 2365 C C . SER A 1 306 ? 2.815 32.327 -36.229 1.00 49.81 306 SER A C 1
ATOM 2367 O O . SER A 1 306 ? 2.957 31.148 -35.881 1.00 49.81 306 SER A O 1
ATOM 2369 N N . PRO A 1 307 ? 3.195 32.731 -37.457 1.00 48.81 307 PRO A N 1
ATOM 2370 C CA . PRO A 1 307 ? 3.650 31.804 -38.489 1.00 48.81 307 PRO A CA 1
ATOM 2371 C C . PRO A 1 307 ? 5.024 31.209 -38.155 1.00 48.81 307 PRO A C 1
ATOM 2373 O O . PRO A 1 307 ? 6.043 31.898 -38.139 1.00 48.81 307 PRO A O 1
ATOM 2376 N N . VAL A 1 308 ? 5.055 29.894 -37.937 1.00 49.19 308 VAL A N 1
ATOM 2377 C CA . VAL A 1 308 ? 6.290 29.114 -37.785 1.00 49.19 308 VAL A CA 1
ATOM 2378 C C . VAL A 1 308 ? 6.947 28.922 -39.164 1.00 49.19 308 VAL A C 1
ATOM 2380 O O . VAL A 1 308 ? 6.263 28.518 -40.112 1.00 49.19 308 VAL A O 1
ATOM 2383 N N . PRO A 1 309 ? 8.263 29.163 -39.319 1.00 38.84 309 PRO A N 1
ATOM 2384 C CA . PRO A 1 309 ? 8.968 28.889 -40.566 1.00 38.84 309 PRO A CA 1
ATOM 2385 C C . PRO A 1 309 ? 8.981 27.383 -40.875 1.00 38.84 309 PRO A C 1
ATOM 2387 O O . PRO A 1 309 ? 9.395 26.557 -40.063 1.00 38.84 309 PRO A O 1
ATOM 2390 N N . LYS A 1 310 ? 8.529 27.025 -42.085 1.00 37.44 310 LYS A N 1
ATOM 2391 C CA . LYS A 1 310 ? 8.528 25.651 -42.608 1.00 37.44 310 LYS A CA 1
ATOM 2392 C C . LYS A 1 310 ? 9.961 25.142 -42.793 1.00 37.44 310 LYS A C 1
ATOM 2394 O O . LYS A 1 310 ? 10.595 25.412 -43.812 1.00 37.44 310 LYS A O 1
ATOM 2399 N N . LEU A 1 311 ? 10.443 24.339 -41.848 1.00 34.66 311 LEU A N 1
ATOM 2400 C CA . LEU A 1 311 ? 11.622 23.497 -42.045 1.00 34.66 311 LEU A CA 1
ATOM 2401 C C . LEU A 1 311 ? 11.252 22.336 -42.977 1.00 34.66 311 LEU A C 1
ATOM 2403 O O . LEU A 1 311 ? 10.540 21.405 -42.607 1.00 34.66 311 LEU A O 1
ATOM 2407 N N . THR A 1 312 ? 11.714 22.418 -44.224 1.00 36.31 312 THR A N 1
ATOM 2408 C CA . THR A 1 312 ? 11.530 21.360 -45.223 1.00 36.31 312 THR A CA 1
ATOM 2409 C C . THR A 1 312 ? 12.605 20.299 -45.014 1.00 36.31 312 THR A C 1
ATOM 2411 O O . THR A 1 312 ? 13.719 20.427 -45.517 1.00 36.31 312 THR A O 1
ATOM 2414 N N . ILE A 1 313 ? 12.284 19.244 -44.266 1.00 37.34 313 ILE A N 1
ATOM 2415 C CA . ILE A 1 313 ? 13.140 18.058 -44.163 1.00 37.34 313 ILE A CA 1
ATOM 2416 C C . ILE A 1 313 ? 12.919 17.213 -45.424 1.00 37.34 313 ILE A C 1
ATOM 2418 O O . ILE A 1 313 ? 11.869 16.599 -45.608 1.00 37.34 313 ILE A O 1
ATOM 2422 N N . ARG A 1 314 ? 13.910 17.201 -46.324 1.00 34.12 314 ARG A N 1
ATOM 2423 C CA . ARG A 1 314 ? 13.959 16.268 -47.459 1.00 34.12 314 ARG A CA 1
ATOM 2424 C C . ARG A 1 314 ? 14.324 14.877 -46.943 1.00 34.12 314 ARG A C 1
ATOM 2426 O O . ARG A 1 314 ? 15.483 14.607 -46.649 1.00 34.12 314 ARG A O 1
ATOM 2433 N N . ILE A 1 315 ? 13.333 13.995 -46.874 1.00 38.97 315 ILE A N 1
ATOM 2434 C CA . ILE A 1 315 ? 13.530 12.557 -46.669 1.00 38.97 315 ILE A CA 1
ATOM 2435 C C . ILE A 1 315 ? 13.944 11.945 -48.024 1.00 38.97 315 ILE A C 1
ATOM 2437 O O . ILE A 1 315 ? 13.207 12.113 -49.001 1.00 38.97 315 ILE A O 1
ATOM 2441 N N . PRO A 1 316 ? 15.095 11.256 -48.140 1.00 40.44 316 PRO A N 1
ATOM 2442 C CA . PRO A 1 316 ? 15.445 10.535 -49.360 1.00 40.44 316 PRO A CA 1
ATOM 2443 C C . PRO A 1 316 ? 14.506 9.331 -49.577 1.00 40.44 316 PRO A C 1
ATOM 2445 O O . PRO A 1 316 ? 14.073 8.699 -48.610 1.00 40.44 316 PRO A O 1
ATOM 2448 N N . PRO A 1 317 ? 14.174 8.985 -50.833 1.00 38.12 317 PRO A N 1
ATOM 2449 C CA . PRO A 1 317 ? 13.245 7.902 -51.121 1.00 38.12 317 PRO A CA 1
ATOM 2450 C C . PRO A 1 317 ? 13.835 6.545 -50.720 1.00 38.12 317 PRO A C 1
ATOM 2452 O O . PRO A 1 317 ? 14.886 6.130 -51.208 1.00 38.12 317 PRO A O 1
ATOM 2455 N N . LEU A 1 318 ? 13.106 5.831 -49.859 1.00 38.47 318 LEU A N 1
ATOM 2456 C CA . LEU A 1 318 ? 13.335 4.424 -49.542 1.00 38.47 318 LEU A CA 1
ATOM 2457 C C . LEU A 1 318 ? 13.280 3.586 -50.826 1.00 38.47 318 LEU A C 1
ATOM 2459 O O . LEU A 1 318 ? 12.261 3.529 -51.522 1.00 38.47 318 LEU A O 1
ATOM 2463 N N . ALA A 1 319 ? 14.394 2.921 -51.129 1.00 41.19 319 ALA A N 1
ATOM 2464 C CA . ALA A 1 319 ? 14.503 1.980 -52.228 1.00 41.19 319 ALA A CA 1
ATOM 2465 C C . ALA A 1 319 ? 13.472 0.852 -52.058 1.00 41.19 319 ALA A C 1
ATOM 2467 O O . ALA A 1 319 ? 13.505 0.083 -51.096 1.00 41.19 319 ALA A O 1
ATOM 2468 N N . LYS A 1 320 ? 12.553 0.741 -53.023 1.00 37.94 320 LYS A N 1
ATOM 2469 C CA . LYS A 1 320 ? 11.598 -0.365 -53.126 1.00 37.94 320 LYS A CA 1
ATOM 2470 C C . LYS A 1 320 ? 12.364 -1.670 -53.349 1.00 37.94 320 LYS A C 1
ATOM 2472 O O . LYS A 1 320 ? 12.728 -1.999 -54.478 1.00 37.94 320 LYS A O 1
ATOM 2477 N N . ARG A 1 321 ? 12.588 -2.440 -52.282 1.00 39.91 321 ARG A N 1
ATOM 2478 C CA . ARG A 1 321 ? 12.999 -3.845 -52.386 1.00 39.91 321 ARG A CA 1
ATOM 2479 C C . ARG A 1 321 ? 11.823 -4.637 -52.965 1.00 39.91 321 ARG A C 1
ATOM 2481 O O . ARG A 1 321 ? 10.811 -4.840 -52.300 1.00 39.91 321 ARG A O 1
ATOM 2488 N N . LYS A 1 322 ? 11.951 -5.046 -54.231 1.00 38.44 322 LYS A N 1
ATOM 2489 C CA . LYS A 1 322 ? 11.072 -6.027 -54.879 1.00 38.44 322 LYS A CA 1
ATOM 2490 C C . LYS A 1 322 ? 11.188 -7.349 -54.115 1.00 38.44 322 LYS A C 1
ATOM 2492 O O . LYS A 1 322 ? 12.200 -8.032 -54.232 1.00 38.44 322 LYS A O 1
ATOM 2497 N N . LEU A 1 323 ? 10.165 -7.696 -53.340 1.00 39.97 323 LEU A N 1
ATOM 2498 C CA . LEU A 1 323 ? 9.958 -9.065 -52.880 1.00 39.97 323 LEU A CA 1
ATOM 2499 C C . LEU A 1 323 ? 9.427 -9.867 -54.070 1.00 39.97 323 LEU A C 1
ATOM 2501 O O . LEU A 1 323 ? 8.336 -9.608 -54.577 1.00 39.97 323 LEU A O 1
ATOM 2505 N N . SER A 1 324 ? 10.246 -10.789 -54.563 1.00 44.25 324 SER A N 1
ATOM 2506 C CA . SER A 1 324 ? 9.851 -11.798 -55.535 1.00 44.25 324 SER A CA 1
ATOM 2507 C C . SER A 1 324 ? 8.858 -12.763 -54.888 1.00 44.25 324 SER A C 1
ATOM 2509 O O . SER A 1 324 ? 9.115 -13.343 -53.834 1.00 44.25 324 SER A O 1
ATOM 2511 N N . ASN A 1 325 ? 7.710 -12.935 -55.542 1.00 40.62 325 ASN A N 1
ATOM 2512 C CA . ASN A 1 325 ? 6.726 -13.957 -55.214 1.00 40.62 325 ASN A CA 1
ATOM 2513 C C . ASN A 1 325 ? 7.346 -15.344 -55.423 1.00 40.62 325 ASN A C 1
ATOM 2515 O O . ASN A 1 325 ? 7.505 -15.786 -56.560 1.00 40.62 325 ASN A O 1
ATOM 2519 N N . ALA A 1 326 ? 7.677 -16.026 -54.328 1.00 37.69 326 ALA A N 1
ATOM 2520 C CA . ALA A 1 326 ? 7.955 -17.453 -54.330 1.00 37.69 326 ALA A CA 1
ATOM 2521 C C . ALA A 1 326 ? 6.656 -18.221 -54.044 1.00 37.69 326 ALA A C 1
ATOM 2523 O O . ALA A 1 326 ? 5.977 -18.013 -53.037 1.00 37.69 326 ALA A O 1
ATOM 2524 N N . SER A 1 327 ? 6.311 -19.080 -54.994 1.00 37.22 327 SER A N 1
ATOM 2525 C CA . SER A 1 327 ? 5.143 -19.947 -55.053 1.00 37.22 327 SER A CA 1
ATOM 2526 C C . SER A 1 327 ? 4.950 -20.793 -53.789 1.00 37.22 327 SER A C 1
ATOM 2528 O O . SER A 1 327 ? 5.848 -21.516 -53.364 1.00 37.22 327 SER A O 1
ATOM 2530 N N . ARG A 1 328 ? 3.738 -20.759 -53.222 1.00 41.03 328 ARG A N 1
ATOM 2531 C CA . ARG A 1 328 ? 3.285 -21.699 -52.185 1.00 41.03 328 ARG A CA 1
ATOM 2532 C C . ARG A 1 328 ? 2.954 -23.062 -52.808 1.00 41.03 328 ARG A C 1
ATOM 2534 O O . ARG A 1 328 ? 2.073 -23.102 -53.668 1.00 41.03 328 ARG A O 1
ATOM 2541 N N . PRO A 1 329 ? 3.523 -24.183 -52.333 1.00 45.62 329 PRO A N 1
ATOM 2542 C CA . PRO A 1 329 ? 2.925 -25.487 -52.552 1.00 45.62 329 PRO A CA 1
ATOM 2543 C C . PRO A 1 329 ? 1.812 -25.744 -51.526 1.00 45.62 329 PRO A C 1
ATOM 2545 O O . PRO A 1 329 ? 1.914 -25.445 -50.336 1.00 45.62 329 PRO A O 1
ATOM 2548 N N . ARG A 1 330 ? 0.716 -26.298 -52.039 1.00 44.38 330 ARG A N 1
ATOM 2549 C CA . ARG A 1 330 ? -0.491 -26.716 -51.327 1.00 44.38 330 ARG A CA 1
ATOM 2550 C C . ARG A 1 330 ? -0.189 -28.028 -50.592 1.00 44.38 330 ARG A C 1
ATOM 2552 O O . ARG A 1 330 ? -0.095 -29.068 -51.233 1.00 44.38 330 ARG A O 1
ATOM 2559 N N . ALA A 1 331 ? -0.021 -27.985 -49.270 1.00 39.38 331 ALA A N 1
ATOM 2560 C CA . ALA A 1 331 ? 0.158 -29.186 -48.456 1.00 39.38 331 ALA A CA 1
ATOM 2561 C C . ALA A 1 331 ? -1.193 -29.685 -47.922 1.00 39.38 331 ALA A C 1
ATOM 2563 O O . ALA A 1 331 ? -1.927 -28.979 -47.232 1.00 39.38 331 ALA A O 1
ATOM 2564 N N . THR A 1 332 ? -1.509 -30.918 -48.296 1.00 41.78 332 THR A N 1
ATOM 2565 C CA . THR A 1 332 ? -2.651 -31.726 -47.871 1.00 41.78 332 THR A CA 1
ATOM 2566 C C . THR A 1 332 ? -2.579 -32.075 -46.387 1.00 41.78 332 THR A C 1
ATOM 2568 O O . THR A 1 332 ? -1.548 -32.536 -45.899 1.00 41.78 332 THR A O 1
ATOM 2571 N N . ALA A 1 333 ? -3.706 -31.923 -45.694 1.00 43.44 333 ALA A N 1
ATOM 2572 C CA . ALA A 1 333 ? -3.894 -32.361 -44.320 1.00 43.44 333 ALA A CA 1
ATOM 2573 C C . ALA A 1 333 ? -3.760 -33.891 -44.201 1.00 43.44 333 ALA A C 1
ATOM 2575 O O . ALA A 1 333 ? -4.549 -34.640 -44.776 1.00 43.44 333 ALA A O 1
ATOM 2576 N N . LYS A 1 334 ? -2.792 -34.350 -43.403 1.00 43.62 334 LYS A N 1
ATOM 2577 C CA . LYS A 1 334 ? -2.763 -35.700 -42.832 1.00 43.62 334 LYS A CA 1
ATOM 2578 C C . LYS A 1 334 ? -2.817 -35.578 -41.313 1.00 43.62 334 LYS A C 1
ATOM 2580 O O . LYS A 1 334 ? -1.865 -35.132 -40.681 1.00 43.62 334 LYS A O 1
ATOM 2585 N N . ARG A 1 335 ? -3.956 -35.982 -40.742 1.00 46.12 335 ARG A N 1
ATOM 2586 C CA . ARG A 1 335 ? -4.088 -36.346 -39.327 1.00 46.12 335 ARG A CA 1
ATOM 2587 C C . ARG A 1 335 ? -3.109 -37.486 -39.049 1.00 46.12 335 ARG A C 1
ATOM 2589 O O . ARG A 1 335 ? -3.230 -38.546 -39.656 1.00 46.12 335 ARG A O 1
ATOM 2596 N N . SER A 1 336 ? -2.183 -37.272 -38.124 1.00 41.59 336 SER A N 1
ATOM 2597 C CA . SER A 1 336 ? -1.464 -38.356 -37.459 1.00 41.59 336 SER A CA 1
ATOM 2598 C C . SER A 1 336 ? -1.602 -38.155 -35.955 1.00 41.59 336 SER A C 1
ATOM 2600 O O . SER A 1 336 ? -1.326 -37.080 -35.427 1.00 41.59 336 SER A O 1
ATOM 2602 N N . ASN A 1 337 ? -2.138 -39.182 -35.300 1.00 43.78 337 ASN A N 1
ATOM 2603 C CA . ASN A 1 337 ? -2.126 -39.327 -33.857 1.00 43.78 337 ASN A CA 1
ATOM 2604 C C . ASN A 1 337 ? -0.683 -39.611 -33.450 1.00 43.78 337 ASN A C 1
ATOM 2606 O O . ASN A 1 337 ? -0.117 -40.594 -33.927 1.00 43.78 337 ASN A O 1
ATOM 2610 N N . HIS A 1 338 ? -0.114 -38.798 -32.560 1.00 38.88 338 HIS A N 1
ATOM 2611 C CA . HIS A 1 338 ? 1.085 -39.194 -31.839 1.00 38.88 338 HIS A CA 1
ATOM 2612 C C . HIS A 1 338 ? 0.919 -38.983 -30.336 1.00 38.88 338 HIS A C 1
ATOM 2614 O O . HIS A 1 338 ? 0.587 -37.910 -29.837 1.00 38.88 338 HIS A O 1
ATOM 2620 N N . THR A 1 339 ? 1.114 -40.117 -29.683 1.00 36.50 339 THR A N 1
ATOM 2621 C CA . THR A 1 339 ? 1.345 -40.434 -28.282 1.00 36.50 339 THR A CA 1
ATOM 2622 C C . THR A 1 339 ? 2.248 -39.453 -27.539 1.00 36.50 339 THR A C 1
ATOM 2624 O O . THR A 1 339 ? 3.184 -38.890 -28.101 1.00 36.50 339 THR A O 1
ATOM 2627 N N . GLY A 1 340 ? 1.957 -39.303 -26.246 1.00 43.75 340 GLY A N 1
ATOM 2628 C CA . GLY A 1 340 ? 2.598 -38.364 -25.340 1.00 43.75 340 GLY A CA 1
ATOM 2629 C C . GLY A 1 340 ? 4.116 -38.495 -25.250 1.00 43.75 340 GLY A C 1
ATOM 2630 O O . GLY A 1 340 ? 4.670 -39.587 -25.150 1.00 43.75 340 GLY A O 1
ATOM 2631 N N . SER A 1 341 ? 4.755 -37.329 -25.210 1.00 33.28 341 SER A N 1
ATOM 2632 C CA . SER A 1 341 ? 6.116 -37.145 -24.733 1.00 33.28 341 SER A CA 1
ATOM 2633 C C . SER A 1 341 ? 6.063 -36.167 -23.567 1.00 33.28 341 SER A C 1
ATOM 2635 O O . SER A 1 341 ? 5.645 -35.018 -23.708 1.00 33.28 341 SER A O 1
ATOM 2637 N N . SER A 1 342 ? 6.450 -36.681 -22.404 1.00 34.69 342 SER A N 1
ATOM 2638 C CA . SER A 1 342 ? 6.664 -35.959 -21.157 1.00 34.69 342 SER A CA 1
ATOM 2639 C C . SER A 1 342 ? 7.665 -34.820 -21.372 1.00 34.69 342 SER A C 1
ATOM 2641 O O . SER A 1 342 ? 8.822 -35.065 -21.709 1.00 34.69 342 SER A O 1
ATOM 2643 N N . ILE A 1 343 ? 7.227 -33.572 -21.190 1.00 33.88 343 ILE A N 1
ATOM 2644 C CA . ILE A 1 343 ? 8.132 -32.430 -21.045 1.00 33.88 343 ILE A CA 1
ATOM 2645 C C . ILE A 1 343 ? 8.419 -32.284 -19.553 1.00 33.88 343 ILE A C 1
ATOM 2647 O O . ILE A 1 343 ? 7.566 -31.863 -18.769 1.00 33.88 343 ILE A O 1
ATOM 2651 N N . HIS A 1 344 ? 9.643 -32.656 -19.182 1.00 27.52 344 HIS A N 1
ATOM 2652 C CA . HIS A 1 344 ? 10.260 -32.379 -17.892 1.00 27.52 344 HIS A CA 1
ATOM 2653 C C . HIS A 1 344 ? 10.159 -30.877 -17.574 1.00 27.52 344 HIS A C 1
ATOM 2655 O O . HIS A 1 344 ? 10.878 -30.057 -18.140 1.00 27.52 344 HIS A O 1
ATOM 2661 N N . ARG A 1 345 ? 9.280 -30.509 -16.637 1.00 30.41 345 ARG A N 1
ATOM 2662 C CA . ARG A 1 345 ? 9.363 -29.237 -15.913 1.00 30.41 345 ARG A CA 1
ATOM 2663 C C . ARG A 1 345 ? 10.321 -29.432 -14.743 1.00 30.41 345 ARG A C 1
ATOM 2665 O O . ARG A 1 345 ? 9.979 -30.114 -13.781 1.00 30.41 345 ARG A O 1
ATOM 2672 N N . GLN A 1 346 ? 11.503 -28.827 -14.806 1.00 25.28 346 GLN A N 1
ATOM 2673 C CA . GLN A 1 346 ? 12.295 -28.569 -13.606 1.00 25.28 346 GLN A CA 1
ATOM 2674 C C . GLN A 1 346 ? 11.626 -27.425 -12.835 1.00 25.28 346 GLN A C 1
ATOM 2676 O O . GLN A 1 346 ? 11.890 -26.252 -13.062 1.00 25.28 346 GLN A O 1
ATOM 2681 N N . ILE A 1 347 ? 10.711 -27.789 -11.939 1.00 28.33 347 ILE A N 1
ATOM 2682 C CA . ILE A 1 347 ? 10.387 -26.991 -10.759 1.00 28.33 347 ILE A CA 1
ATOM 2683 C C . ILE A 1 347 ? 11.160 -27.663 -9.628 1.00 28.33 347 ILE A C 1
ATOM 2685 O O . ILE A 1 347 ? 10.717 -28.666 -9.074 1.00 28.33 347 ILE A O 1
ATOM 2689 N N . ALA A 1 348 ? 12.355 -27.158 -9.336 1.00 23.05 348 ALA A N 1
ATOM 2690 C CA . ALA A 1 348 ? 13.081 -27.546 -8.139 1.00 23.05 348 ALA A CA 1
ATOM 2691 C C . ALA A 1 348 ? 12.466 -26.797 -6.948 1.00 23.05 348 ALA A C 1
ATOM 2693 O O . ALA A 1 348 ? 12.836 -25.669 -6.644 1.00 23.05 348 ALA A O 1
ATOM 2694 N N . ILE A 1 349 ? 11.487 -27.423 -6.294 1.00 29.86 349 ILE A N 1
ATOM 2695 C CA . ILE A 1 349 ? 11.170 -27.143 -4.892 1.00 29.86 349 ILE A CA 1
ATOM 2696 C C . ILE A 1 349 ? 12.053 -28.100 -4.094 1.00 29.86 349 ILE A C 1
ATOM 2698 O O . ILE A 1 349 ? 11.735 -29.280 -3.963 1.00 29.86 349 ILE A O 1
ATOM 2702 N N . LEU A 1 350 ? 13.195 -27.612 -3.610 1.00 22.81 350 LEU A N 1
ATOM 2703 C CA . LEU A 1 350 ? 13.969 -28.319 -2.596 1.00 22.81 350 LEU A CA 1
ATOM 2704 C C . LEU A 1 350 ? 13.433 -27.907 -1.226 1.00 22.81 350 LEU A C 1
ATOM 2706 O O . LEU A 1 350 ? 13.713 -26.823 -0.725 1.00 22.81 350 LEU A O 1
ATOM 2710 N N . THR A 1 351 ? 12.633 -28.787 -0.634 1.00 31.38 351 THR A N 1
ATOM 2711 C CA . THR A 1 351 ? 12.405 -28.831 0.809 1.00 31.38 351 THR A CA 1
ATOM 2712 C C . THR A 1 351 ? 13.587 -29.557 1.446 1.00 31.38 351 THR A C 1
ATOM 2714 O O . THR A 1 351 ? 13.739 -30.758 1.227 1.00 31.38 351 THR A O 1
ATOM 2717 N N . SER A 1 352 ? 14.409 -28.874 2.240 1.00 27.98 352 SER A N 1
ATOM 2718 C CA . SER A 1 352 ? 15.322 -29.551 3.165 1.00 27.98 352 SER A CA 1
ATOM 2719 C C . SER A 1 352 ? 14.669 -29.624 4.541 1.00 27.98 352 SER A C 1
ATOM 2721 O O . SER A 1 352 ? 14.502 -28.610 5.218 1.00 27.98 352 SER A O 1
ATOM 2723 N N . GLN A 1 353 ? 14.283 -30.839 4.925 1.00 28.56 353 GLN A N 1
ATOM 2724 C CA . GLN A 1 353 ? 14.188 -31.232 6.322 1.00 28.56 353 GLN A CA 1
ATOM 2725 C C . GLN A 1 353 ? 15.597 -31.538 6.830 1.00 28.56 353 GLN A C 1
ATOM 2727 O O . GLN A 1 353 ? 16.297 -32.345 6.218 1.00 28.56 353 GLN A O 1
ATOM 2732 N N . SER A 1 354 ? 15.958 -30.924 7.951 1.00 38.53 354 SER A N 1
ATOM 2733 C CA . SER A 1 354 ? 16.750 -31.511 9.039 1.00 38.53 354 SER A CA 1
ATOM 2734 C C . SER A 1 354 ? 16.675 -30.570 10.227 1.00 38.53 354 SER A C 1
ATOM 2736 O O . SER A 1 354 ? 17.116 -29.411 10.041 1.00 38.53 354 SER A O 1
#

Foldseek 3Di:
DPQPDPVDPDDDDDPVQLPDDQRQAAQEFEAEPDQALVSQVSRQVSWPRHDDCDVVGRGYHYDDDPVRLVVLVVCCVVVDFPVPPPPPVCVPPHTHDPLNSCCVPDLANVVSSCVVVVNDPDDDQDPDPVCVVPPDDDPPDGPDCSRPPDDDDDPDPPPPPPPPPPPQPDPVQAQDPVLLVVQLVLVLVVLVVLLVPDPDPVSVPDDSCVQFPSVLSVVCRSCLSVLDDLVVCVVRGDPNCPPVSVVVSVSSVLSVVLSVQVVVVHHSCVPPPDDPPPVPVVVCVVPPPPPPPPPPDPDDDDDDDDDDDDDDDDDPDDDPDDDDDDDDDDDDDDDDDDDDDDDDDPPPPDDDDD

pLDDT: mean 77.62, std 22.0, range [22.81, 97.94]

Sequence (354 aa):
MFVNNTDCQILISTDALKVGNDFPNVDDVIILNPESPEDVLQMGGRAGRKQPYSNPGPRAICYYTQSTMKRANTVLENGKDEQNSSDQNYSRHGKMTVQMAKLILTGCITAELDSQFGNPAEDSRCFCESCLTLPTPTNDNCRCSCCQPETPLPPIPRESACSQRPTRGPMATRVSMDMRDYGSNALRRFRFQIWKKSQSPRLCSLPPAALLHDNTISGIFDVFSQLRSVADLSPYVNGFLQGHEQSLLAEIEELRKKFGRMNIGLDPDESSSLPSNSYDNFFASINAPEKAPTYQSPLSANVEPSPVPKLTIRIPPLAKRKLSNASRPRATAKRSNHTGSSIHRQIAILTSQS

InterPro domains:
  IPR001650 Helicase, C-terminal domain-like [PF00271] (4-50)
  IPR027417 P-loop containing nucleoside triphosphate hydrolase [G3DSA:3.40.50.300] (2-151)
  IPR027417 P-loop containing nucleoside triphosphate hydrolase [SSF52540] (5-111)

Radius of gyration: 30.92 Å; chains: 1; bounding box: 70×74×88 Å